Protein AF-B0YBG9-F1 (afdb_monomer)

Nearest PDB structures (foldseek):
  5x11-assembly4_G  TM=2.129E-01  e=8.499E+00  Bacillus spizizenii str. W23

Mean predicted aligned error: 6.43 Å

Radius of gyration: 22.11 Å; Cα contacts (8 Å, |Δi|>4): 415; chains: 1; bounding box: 47×44×67 Å

Foldseek 3Di:
DVVLCVLQVLQQVLQVVLVVLCCLLVLDPPVQKAAPQAAFPLVVLVVLLADPSVSVVLNHHIDTPPQDLDDLPFTAAALFFQWHFDHRHDDDPDDDPPDSSNLQQAQDSVDCPVGNGDPSQKGFGTDGHVQGWTWIAGSVVRWIFTDGPPPPDRSVPTDTDHSNVVSVVSVVCVLVLQWQWDWAPPPPDPGTRIGTQHQVQVVLCVDVVRDNADPDLVSRLVVDPDPVSSCVSVLSLLVSLLSVVLQVVQPPPHNGDVVSSVVVNNVLVVVSVVLVVVVVVLVVQDPVRADPVNVVVVVVSVVVVVVSSCVRRHPDDD

Solvent-accessible surface area (backbone atoms only — not comparable to full-atom values): 18008 Å² total; per-residue (Å²): 99,77,66,56,49,63,75,43,40,55,60,40,50,42,52,52,50,50,50,52,49,33,35,69,67,69,63,44,58,74,86,35,54,42,64,57,84,60,68,48,40,59,74,57,43,51,75,73,51,43,38,71,68,51,58,52,45,62,43,58,34,69,39,61,59,90,56,54,94,73,52,101,79,55,53,33,50,42,77,50,63,45,11,24,57,57,71,68,59,59,74,80,93,76,72,93,69,72,58,62,75,62,40,62,42,26,64,34,77,90,42,47,88,83,59,35,64,56,62,45,51,54,45,59,50,25,46,50,43,91,94,16,37,29,36,35,36,34,70,86,82,52,30,34,30,70,34,39,82,84,69,80,56,59,68,87,75,36,70,74,39,51,44,64,60,52,43,52,54,53,55,47,30,45,64,73,44,53,39,34,73,42,64,53,94,83,71,79,54,97,62,61,46,33,41,36,48,49,65,66,56,62,51,34,51,68,44,88,94,43,62,80,47,51,89,50,71,65,57,32,32,66,70,40,89,46,68,71,55,23,53,48,52,49,48,54,48,40,52,47,36,23,53,46,42,47,45,43,80,24,30,52,83,74,72,57,40,57,68,62,34,54,54,51,48,53,53,53,50,52,51,52,50,54,50,52,55,49,51,57,55,56,75,69,53,58,77,91,74,54,50,71,69,53,52,50,50,50,51,54,50,50,51,53,52,51,53,50,41,38,70,46,38,36,92,67,90,122

Organism: Aspergillus fumigatus (strain CBS 144.89 / FGSC A1163 / CEA10) (NCBI:txid451804)

Sequence (318 aa):
MGTVREKHKCIINGFSHLFTLFIKAHYIAPTDVLYPPHDADVGRLQRLGFEPEVIDLVQLLPAIRNEAVWSYNDEGIEMIPRAKLVNYLKQSETSNANDMLETLRWVDHTDKDAQGLFPPSILRLTFPAFYGVNVLYDVHDQAIMEWCDLNQKQWQDCPRQTCEDFFSKVLKKFQDLEYVPYFDPDDGAEVPKRKIEENPILFQNIFPGGIRLPTDPQAAVQCEEREVGQDSIRGDLNQWRALQKLYRDAGWADEFDGELFDNRRRDLLRVMKDLQGQSRRWNRIPEDSKTEEMRIAERAFRQRREEFWAESAGEYYL

Secondary structure (DSSP, 8-state):
-HHHHHHTHHHHHHHHHHHHHHHHTTSS-GGGEEPSS--B-HHHHHHTT--HHHHHHHTTS-EETT--S--SSS-S-EEETTEEE---BPPPSSSS---HHHHTTBSSSS-HHHH-B--TTEEE-EEE-TT--EEEEETTT-EEEEE-GGGSS-GGGSPEEEHHHHHHHHHHHHHTTSSEEE--TTS--SS---EEE--HHHHHHHSTTS----SSHHHHHHT--SHHHHHHHHHHHHHHHHHHHHHHHTTTTSS--HHHHHHHHHHHHHHHHHHHHHHHHHHTS-GGG--HHHHHHHHHHHHHHHHHHHHHH-S---

pLDDT: mean 85.99, std 12.07, range [40.91, 97.56]

Structure (mmCIF, N/CA/C/O backbone):
data_AF-B0YBG9-F1
#
_entry.id   AF-B0YBG9-F1
#
loop_
_atom_site.group_PDB
_atom_site.id
_atom_site.type_symbol
_atom_site.label_atom_id
_atom_site.label_alt_id
_atom_site.label_comp_id
_atom_site.label_asym_id
_atom_site.label_entity_id
_atom_site.label_seq_id
_atom_site.pdbx_PDB_ins_code
_atom_site.Cartn_x
_atom_site.Cartn_y
_atom_site.Cartn_z
_atom_site.occupancy
_atom_site.B_iso_or_equiv
_atom_site.auth_seq_id
_atom_site.auth_comp_id
_atom_site.auth_asym_id
_atom_site.auth_atom_id
_atom_site.pdbx_PDB_model_num
ATOM 1 N N . MET A 1 1 ? -12.366 -5.800 28.372 1.00 61.34 1 MET A N 1
ATOM 2 C CA . MET A 1 1 ? -12.064 -6.780 27.294 1.00 61.34 1 MET A CA 1
ATOM 3 C C . MET A 1 1 ? -13.278 -7.411 26.597 1.00 61.34 1 MET A C 1
ATOM 5 O O . MET A 1 1 ? -13.445 -7.121 25.424 1.00 61.34 1 MET A O 1
ATOM 9 N N . GLY A 1 2 ? -14.127 -8.254 27.214 1.00 74.62 2 GLY A N 1
ATOM 10 C CA . GLY A 1 2 ? -15.219 -8.944 26.479 1.00 74.62 2 GLY A CA 1
ATOM 11 C C . GLY A 1 2 ? -16.255 -8.015 25.819 1.00 74.62 2 GLY A C 1
ATOM 12 O O . GLY A 1 2 ? -16.648 -8.230 24.678 1.00 74.62 2 GLY A O 1
ATOM 13 N N . THR A 1 3 ? -16.627 -6.933 26.507 1.00 88.50 3 THR A N 1
ATOM 14 C CA . THR A 1 3 ? -17.532 -5.885 26.002 1.00 88.50 3 THR A CA 1
ATOM 15 C C . THR A 1 3 ? -16.894 -5.026 24.907 1.00 88.50 3 THR A C 1
ATOM 17 O O . THR A 1 3 ? -17.528 -4.775 23.888 1.00 88.50 3 THR A O 1
ATOM 20 N N . VAL A 1 4 ? -15.624 -4.637 25.081 1.00 93.44 4 VAL A N 1
ATOM 21 C CA . VAL A 1 4 ? -14.828 -3.888 24.085 1.00 93.44 4 VAL A CA 1
ATOM 22 C C . VAL A 1 4 ? -14.662 -4.708 22.805 1.00 93.44 4 VAL A C 1
ATOM 24 O O . VAL A 1 4 ? -14.867 -4.193 21.712 1.00 93.44 4 VAL A O 1
ATOM 27 N N . ARG A 1 5 ? -14.367 -6.010 22.924 1.00 93.94 5 ARG A N 1
ATOM 28 C CA . ARG A 1 5 ? -14.251 -6.917 21.775 1.00 93.94 5 ARG A CA 1
ATOM 29 C C . ARG A 1 5 ? -15.540 -6.975 20.958 1.00 93.94 5 ARG A C 1
ATOM 31 O O . ARG A 1 5 ? -15.463 -6.905 19.739 1.00 93.94 5 ARG A O 1
ATOM 38 N N . GLU A 1 6 ? -16.697 -7.109 21.607 1.00 95.81 6 GLU A N 1
ATOM 39 C CA . GLU A 1 6 ? -17.979 -7.156 20.892 1.00 95.81 6 GLU A CA 1
ATOM 40 C C . GLU A 1 6 ? -18.314 -5.805 20.250 1.00 95.81 6 GLU A C 1
ATOM 42 O O . GLU A 1 6 ? -18.692 -5.760 19.080 1.00 95.81 6 GLU A O 1
ATOM 47 N N . LYS A 1 7 ? -18.111 -4.701 20.982 1.00 96.62 7 LYS A N 1
ATOM 48 C CA . LYS A 1 7 ? -18.358 -3.342 20.483 1.00 96.62 7 LYS A CA 1
ATOM 49 C C . LYS A 1 7 ? -17.503 -3.020 19.255 1.00 96.62 7 LYS A C 1
ATOM 51 O O . LYS A 1 7 ? -18.006 -2.468 18.288 1.00 96.62 7 LYS A O 1
ATOM 56 N N . HIS A 1 8 ? -16.229 -3.400 19.275 1.00 97.12 8 HIS A N 1
ATOM 57 C CA . HIS A 1 8 ? -15.267 -3.087 18.218 1.00 97.12 8 HIS A CA 1
ATOM 58 C C . HIS A 1 8 ? -14.978 -4.278 17.297 1.00 97.12 8 HIS A C 1
ATOM 60 O O . HIS A 1 8 ? -13.943 -4.322 16.634 1.00 97.12 8 HIS A O 1
ATOM 66 N N . LYS A 1 9 ? -15.884 -5.259 17.212 1.00 95.88 9 LYS A N 1
ATOM 67 C CA . LYS A 1 9 ? -15.669 -6.454 16.380 1.00 95.88 9 LYS A CA 1
ATOM 68 C C . LYS A 1 9 ? -15.395 -6.122 14.916 1.00 95.88 9 LYS A C 1
ATOM 70 O O . LYS A 1 9 ? -14.612 -6.826 14.286 1.00 95.88 9 LYS A O 1
ATOM 75 N N . CYS A 1 10 ? -15.997 -5.051 14.388 1.00 95.62 10 CYS A N 1
ATOM 76 C CA . CYS A 1 10 ? -15.782 -4.653 13.003 1.00 95.62 10 CYS A CA 1
ATOM 77 C C . CYS A 1 10 ? -14.313 -4.323 12.740 1.00 95.62 10 CYS A C 1
ATOM 79 O O . CYS A 1 10 ? -13.732 -4.891 11.822 1.00 95.62 10 CYS A O 1
ATOM 81 N N . ILE A 1 11 ? -13.687 -3.464 13.554 1.00 96.25 11 ILE A N 1
ATOM 82 C CA . ILE A 1 11 ? -12.306 -3.039 13.293 1.00 96.25 11 ILE A CA 1
ATOM 83 C C . ILE A 1 11 ? -11.318 -4.187 13.518 1.00 96.25 11 ILE A C 1
ATOM 85 O O . ILE A 1 11 ? -10.405 -4.382 12.720 1.00 96.25 11 ILE A O 1
ATOM 89 N N . ILE A 1 12 ? -11.564 -5.023 14.533 1.00 95.75 12 ILE A N 1
ATOM 90 C CA . ILE A 1 12 ? -10.762 -6.219 14.821 1.00 95.75 12 ILE A CA 1
ATOM 91 C C . ILE A 1 12 ? -10.807 -7.196 13.635 1.00 95.75 12 ILE A C 1
ATOM 93 O O . ILE A 1 12 ? -9.765 -7.662 13.162 1.00 95.75 12 ILE A O 1
ATOM 97 N N . ASN A 1 13 ? -12.006 -7.488 13.125 1.00 95.50 13 ASN A N 1
ATOM 98 C CA . ASN A 1 13 ? -12.185 -8.391 11.989 1.00 95.50 13 ASN A CA 1
ATOM 99 C C . ASN A 1 13 ? -11.688 -7.763 10.680 1.00 95.50 13 ASN A C 1
ATOM 101 O O . ASN A 1 13 ? -11.074 -8.457 9.876 1.00 95.50 13 ASN A O 1
ATOM 105 N N . GLY A 1 14 ? -11.898 -6.460 10.484 1.00 96.56 14 GLY A N 1
ATOM 106 C CA . GLY A 1 14 ? -11.445 -5.707 9.317 1.00 96.56 14 GLY A CA 1
ATOM 107 C C . GLY A 1 14 ? -9.932 -5.784 9.140 1.00 96.56 14 GLY A C 1
ATOM 108 O O . GLY A 1 14 ? -9.461 -6.193 8.079 1.00 96.56 14 GLY A O 1
ATOM 109 N N . PHE A 1 15 ? -9.166 -5.514 10.202 1.00 96.00 15 PHE A N 1
ATOM 110 C CA . PHE A 1 15 ? -7.712 -5.692 10.174 1.00 96.00 15 PHE A CA 1
ATOM 111 C C . PHE A 1 15 ? -7.294 -7.149 9.985 1.00 96.00 15 PHE A C 1
ATOM 113 O O . PHE A 1 15 ? -6.374 -7.429 9.220 1.00 96.00 15 PHE A O 1
ATOM 120 N N . SER A 1 16 ? -7.980 -8.090 10.636 1.00 94.88 16 SER A N 1
ATOM 121 C CA . SER A 1 16 ? -7.674 -9.518 10.485 1.00 94.88 16 SER A CA 1
ATOM 122 C C . SER A 1 16 ? -7.858 -9.988 9.035 1.00 94.88 16 SER A C 1
ATOM 124 O O . SER A 1 16 ? -7.009 -10.707 8.502 1.00 94.88 16 SER A O 1
ATOM 126 N N . HIS A 1 17 ? -8.927 -9.545 8.366 1.00 96.19 17 HIS A N 1
ATOM 127 C CA . HIS A 1 17 ? -9.163 -9.811 6.947 1.00 96.19 17 HIS A CA 1
ATOM 128 C C . HIS A 1 17 ? -8.136 -9.115 6.055 1.00 96.19 17 HIS A C 1
ATOM 130 O O . HIS A 1 17 ? -7.630 -9.740 5.126 1.00 96.19 17 HIS A O 1
ATOM 136 N N . LEU A 1 18 ? -7.786 -7.861 6.354 1.00 96.12 18 LEU A N 1
ATOM 137 C CA . LEU A 1 18 ? -6.777 -7.126 5.598 1.00 96.12 18 LEU A CA 1
ATOM 138 C C . LEU A 1 18 ? -5.410 -7.819 5.657 1.00 96.12 18 LEU A C 1
ATOM 140 O O . LEU A 1 18 ? -4.785 -8.027 4.624 1.00 96.12 18 LEU A O 1
ATOM 144 N N . PHE A 1 19 ? -4.964 -8.247 6.837 1.00 95.06 19 PHE A N 1
ATOM 145 C CA . PHE A 1 19 ? -3.683 -8.948 6.974 1.00 95.06 19 PHE A CA 1
ATOM 146 C C . PHE A 1 19 ? -3.711 -10.329 6.329 1.00 95.06 19 PHE A C 1
ATOM 148 O O . PHE A 1 19 ? -2.736 -10.726 5.698 1.00 95.06 19 PHE A O 1
ATOM 155 N N . THR A 1 20 ? -4.842 -11.034 6.403 1.00 95.19 20 THR A N 1
ATOM 156 C CA . THR A 1 20 ? -5.028 -12.290 5.660 1.00 95.19 20 THR A CA 1
ATOM 157 C C . THR A 1 20 ? -4.893 -12.057 4.154 1.00 95.19 20 THR A C 1
ATOM 159 O O . THR A 1 20 ? -4.240 -12.839 3.464 1.00 95.19 20 THR A O 1
ATOM 162 N N . LEU A 1 21 ? -5.456 -10.958 3.644 1.00 95.69 21 LEU A N 1
ATOM 163 C CA . LEU A 1 21 ? -5.323 -10.567 2.245 1.00 95.69 21 LEU A CA 1
ATOM 164 C C . LEU A 1 21 ? -3.874 -10.212 1.887 1.00 95.69 21 LEU A C 1
ATOM 166 O O . LEU A 1 21 ? -3.396 -10.643 0.844 1.00 95.69 21 LEU A O 1
ATOM 170 N N . PHE A 1 22 ? -3.162 -9.483 2.748 1.00 95.31 22 PHE A N 1
ATOM 171 C CA . PHE A 1 22 ? -1.755 -9.121 2.538 1.00 95.31 22 PHE A CA 1
ATOM 172 C C . PHE A 1 22 ? -0.834 -10.340 2.524 1.00 95.31 22 PHE A C 1
ATOM 174 O O . PHE A 1 22 ? 0.065 -10.416 1.688 1.00 95.31 22 PHE A O 1
ATOM 181 N N . ILE A 1 23 ? -1.086 -11.313 3.401 1.00 94.44 23 ILE A N 1
ATOM 182 C CA . ILE A 1 23 ? -0.397 -12.605 3.382 1.00 94.44 23 ILE A CA 1
ATOM 183 C C . ILE A 1 23 ? -0.694 -13.331 2.068 1.00 94.44 23 ILE A C 1
ATOM 185 O O . ILE A 1 23 ? 0.234 -13.755 1.384 1.00 94.44 23 ILE A O 1
ATOM 189 N N . LYS A 1 24 ? -1.977 -13.435 1.680 1.00 94.62 24 LYS A N 1
ATOM 190 C CA . LYS A 1 24 ? -2.377 -14.077 0.417 1.00 94.62 24 LYS A CA 1
ATOM 191 C C . LYS A 1 24 ? -1.697 -13.417 -0.782 1.00 94.62 24 LYS A C 1
ATOM 193 O O . LYS A 1 24 ? -1.259 -14.117 -1.679 1.00 94.62 24 LYS A O 1
ATOM 198 N N . ALA A 1 25 ? -1.584 -12.092 -0.784 1.00 94.31 25 ALA A N 1
ATOM 199 C CA . ALA A 1 25 ? -0.956 -11.320 -1.849 1.00 94.31 25 ALA A CA 1
ATOM 200 C C . ALA A 1 25 ? 0.585 -11.335 -1.811 1.00 94.31 25 ALA A C 1
ATOM 202 O O . ALA A 1 25 ? 1.207 -10.599 -2.569 1.00 94.31 25 ALA A O 1
ATOM 203 N N . HIS A 1 26 ? 1.218 -12.116 -0.923 1.00 93.12 26 HIS A N 1
ATOM 204 C CA . HIS A 1 26 ? 2.680 -12.141 -0.754 1.00 93.12 26 HIS A CA 1
ATOM 205 C C . HIS A 1 26 ? 3.276 -10.748 -0.472 1.00 93.12 26 HIS A C 1
ATOM 207 O O . HIS A 1 26 ? 4.429 -10.455 -0.799 1.00 93.12 26 HIS A O 1
ATOM 213 N N . TYR A 1 27 ? 2.485 -9.871 0.153 1.00 92.25 27 TYR A N 1
ATOM 214 C CA . TYR A 1 27 ? 2.897 -8.526 0.541 1.00 92.25 27 TYR A CA 1
ATOM 215 C C . TYR A 1 27 ? 3.630 -8.530 1.886 1.00 92.25 27 TYR A C 1
ATOM 217 O O . TYR A 1 27 ? 4.607 -7.806 2.084 1.00 92.25 27 TYR A O 1
ATOM 225 N N . ILE A 1 28 ? 3.185 -9.395 2.798 1.00 90.69 28 ILE A N 1
ATOM 226 C CA . ILE A 1 28 ? 3.795 -9.631 4.110 1.00 90.69 28 ILE A CA 1
ATOM 227 C C . ILE A 1 28 ? 3.914 -11.133 4.353 1.00 90.69 28 ILE A C 1
ATOM 229 O O . ILE A 1 28 ? 3.127 -11.915 3.814 1.00 90.69 28 ILE A O 1
ATOM 233 N N . ALA A 1 29 ? 4.867 -11.549 5.186 1.00 89.00 29 ALA A N 1
ATOM 234 C CA . ALA A 1 29 ? 4.946 -12.940 5.602 1.00 89.00 29 ALA A CA 1
ATOM 235 C C . ALA A 1 29 ? 3.931 -13.223 6.726 1.00 89.00 29 ALA A C 1
ATOM 237 O O . ALA A 1 29 ? 3.686 -12.358 7.570 1.00 89.00 29 ALA A O 1
ATOM 238 N N . PRO A 1 30 ? 3.393 -14.453 6.839 1.00 91.44 30 PRO A N 1
ATOM 239 C CA . PRO A 1 30 ? 2.553 -14.835 7.978 1.00 91.44 30 PRO A CA 1
ATOM 240 C C . PRO A 1 30 ? 3.235 -14.610 9.335 1.00 91.44 30 PRO A C 1
ATOM 242 O O . PRO A 1 30 ? 2.582 -14.287 10.322 1.00 91.44 30 PRO A O 1
ATOM 245 N N . THR A 1 31 ? 4.560 -14.764 9.382 1.00 89.19 31 THR A N 1
ATOM 246 C CA . THR A 1 31 ? 5.386 -14.562 10.581 1.00 89.19 31 THR A CA 1
ATOM 247 C C . THR A 1 31 ? 5.546 -13.099 10.983 1.00 89.19 31 THR A C 1
ATOM 249 O O . THR A 1 31 ? 5.985 -12.835 12.105 1.00 89.19 31 THR A O 1
ATOM 252 N N . ASP A 1 32 ? 5.205 -12.172 10.085 1.00 86.12 32 ASP A N 1
ATOM 253 C CA . ASP A 1 32 ? 5.238 -10.737 10.352 1.00 86.12 32 ASP A CA 1
ATOM 254 C C . ASP A 1 32 ? 4.014 -10.314 11.174 1.00 86.12 32 ASP A C 1
ATOM 256 O O . ASP A 1 32 ? 4.071 -9.310 11.872 1.00 86.12 32 ASP A O 1
ATOM 260 N N . VAL A 1 33 ? 2.919 -11.081 11.162 1.00 90.25 33 VAL A N 1
ATOM 261 C CA . VAL A 1 33 ? 1.692 -10.725 11.886 1.00 90.25 33 VAL A CA 1
ATOM 262 C C . VAL A 1 33 ? 1.722 -11.243 13.325 1.00 90.25 33 VAL A C 1
ATOM 264 O O . VAL A 1 33 ? 1.914 -12.429 13.594 1.00 90.25 33 VAL A O 1
ATOM 267 N N . LEU A 1 34 ? 1.477 -10.342 14.272 1.00 89.38 34 LEU A N 1
ATOM 268 C CA . LEU A 1 34 ? 1.272 -10.629 15.685 1.00 89.38 34 LEU A CA 1
ATOM 269 C C . LEU A 1 34 ? -0.222 -10.570 15.998 1.00 89.38 34 LEU A C 1
ATOM 271 O O . LEU A 1 34 ? -0.818 -9.495 16.097 1.00 89.38 34 LEU A O 1
ATOM 275 N N . TYR A 1 35 ? -0.833 -11.737 16.178 1.00 87.81 35 TYR A N 1
ATOM 276 C CA . TYR A 1 35 ? -2.212 -11.827 16.646 1.00 87.81 35 TYR A CA 1
ATOM 277 C C . TYR A 1 35 ? -2.278 -11.673 18.175 1.00 87.81 35 TYR A C 1
ATOM 279 O O . TYR A 1 35 ? -1.384 -12.159 18.870 1.00 87.81 35 TYR A O 1
ATOM 287 N N . PRO A 1 36 ? -3.323 -11.023 18.718 1.00 86.88 36 PRO A N 1
ATOM 288 C CA . PRO A 1 36 ? -3.516 -10.904 20.160 1.00 86.88 36 PRO A CA 1
ATOM 289 C C . PRO A 1 36 ? -3.523 -12.260 20.891 1.00 86.88 36 PRO A C 1
ATOM 291 O O . PRO A 1 36 ? -4.071 -13.229 20.355 1.00 86.88 36 PRO A O 1
ATOM 294 N N . PRO A 1 37 ? -3.041 -12.327 22.149 1.00 83.06 37 PRO A N 1
ATOM 295 C CA . PRO A 1 37 ? -2.501 -11.218 22.941 1.00 83.06 37 PRO A CA 1
ATOM 296 C C . PRO A 1 37 ? -1.037 -10.892 22.592 1.00 83.06 37 PRO A C 1
ATOM 298 O O . PRO A 1 37 ? -0.215 -11.792 22.433 1.00 83.06 37 PRO A O 1
ATOM 301 N N . HIS A 1 38 ? -0.702 -9.600 22.529 1.00 83.75 38 HIS A N 1
ATOM 302 C CA . HIS A 1 38 ? 0.664 -9.088 22.344 1.00 83.75 38 HIS A CA 1
ATOM 303 C C . HIS A 1 38 ? 0.982 -7.970 23.357 1.00 83.75 38 HIS A C 1
ATOM 305 O O . HIS A 1 38 ? 0.091 -7.494 24.063 1.00 83.75 38 HIS A O 1
ATOM 311 N N . ASP A 1 39 ? 2.264 -7.609 23.486 1.00 80.31 39 ASP A N 1
ATOM 312 C CA . ASP A 1 39 ? 2.759 -6.662 24.500 1.00 80.31 39 ASP A CA 1
ATOM 313 C C . ASP A 1 39 ? 2.585 -5.203 24.038 1.00 80.31 39 ASP A C 1
ATOM 315 O O . ASP A 1 39 ? 3.485 -4.599 23.446 1.00 80.31 39 ASP A O 1
ATOM 319 N N . ALA A 1 40 ? 1.397 -4.644 24.274 1.00 83.50 40 ALA A N 1
ATOM 320 C CA . ALA A 1 40 ? 1.127 -3.219 24.086 1.00 83.50 40 ALA A CA 1
ATOM 321 C C . ALA A 1 40 ? 1.656 -2.392 25.271 1.00 83.50 40 ALA A C 1
ATOM 323 O O . ALA A 1 40 ? 1.578 -2.813 26.427 1.00 83.50 40 ALA A O 1
ATOM 324 N N . ASP A 1 41 ? 2.126 -1.167 25.016 1.00 83.00 41 ASP A N 1
ATOM 325 C CA . ASP A 1 41 ? 2.673 -0.290 26.064 1.00 83.00 41 ASP A CA 1
ATOM 326 C C . ASP A 1 41 ? 1.574 0.429 26.872 1.00 83.00 41 ASP A C 1
ATOM 328 O O . ASP A 1 41 ? 1.429 1.653 26.844 1.00 83.00 41 ASP A O 1
ATOM 332 N N . VAL A 1 42 ? 0.767 -0.346 27.604 1.00 89.31 42 VAL A N 1
ATOM 333 C CA . VAL A 1 42 ? -0.389 0.138 28.382 1.00 89.31 42 VAL A CA 1
ATOM 334 C C . VAL A 1 42 ? -0.018 1.314 29.287 1.00 89.31 42 VAL A C 1
ATOM 336 O O . VAL A 1 42 ? -0.725 2.321 29.315 1.00 89.31 42 VAL A O 1
ATOM 339 N N . GLY A 1 43 ? 1.105 1.218 30.007 1.00 88.62 43 GLY A N 1
ATOM 340 C CA . GLY A 1 43 ? 1.535 2.260 30.938 1.00 88.62 43 GLY A CA 1
ATOM 341 C C . GLY A 1 43 ? 1.859 3.581 30.239 1.00 88.62 43 GLY A C 1
ATOM 342 O O . GLY A 1 43 ? 1.555 4.651 30.770 1.00 88.62 43 GLY A O 1
ATOM 343 N N . ARG A 1 44 ? 2.449 3.533 29.041 1.00 86.94 44 ARG A N 1
ATOM 344 C CA . ARG A 1 44 ? 2.705 4.729 28.234 1.00 86.94 44 ARG A CA 1
ATOM 345 C C . ARG A 1 44 ? 1.421 5.276 27.633 1.00 86.94 44 ARG A C 1
ATOM 347 O O . ARG A 1 44 ? 1.176 6.466 27.779 1.00 86.94 44 ARG A O 1
ATOM 354 N N . LEU A 1 45 ? 0.554 4.432 27.076 1.00 90.19 45 LEU A N 1
ATOM 355 C CA . LEU A 1 45 ? -0.735 4.869 26.525 1.00 90.19 45 LEU A CA 1
ATOM 356 C C . LEU A 1 45 ? -1.594 5.606 27.567 1.00 90.19 45 LEU A C 1
ATOM 358 O O . LEU A 1 45 ? -2.181 6.642 27.257 1.00 90.19 45 LEU A O 1
ATOM 362 N N . GLN A 1 46 ? -1.589 5.142 28.821 1.00 92.75 46 GLN A N 1
ATOM 363 C CA . GLN A 1 46 ? -2.228 5.844 29.940 1.00 92.75 46 GLN A CA 1
ATOM 364 C C . GLN A 1 46 ? -1.614 7.231 30.188 1.00 92.75 46 GLN A C 1
ATOM 366 O O . GLN A 1 46 ? -2.348 8.206 30.338 1.00 92.75 46 GLN A O 1
ATOM 371 N N . ARG A 1 47 ? -0.277 7.352 30.200 1.00 90.56 47 ARG A N 1
ATOM 372 C CA . ARG A 1 47 ? 0.417 8.647 30.372 1.00 90.56 47 ARG A CA 1
ATOM 373 C C . ARG A 1 47 ? 0.154 9.621 29.223 1.00 90.56 47 ARG A C 1
ATOM 375 O O . ARG A 1 47 ? 0.120 10.825 29.453 1.00 90.56 47 ARG A O 1
ATOM 382 N N . LEU A 1 48 ? -0.071 9.104 28.016 1.00 88.56 48 LEU A N 1
ATOM 383 C CA . LEU A 1 48 ? -0.436 9.884 26.828 1.00 88.56 48 LEU A CA 1
ATOM 384 C C . LEU A 1 48 ? -1.904 10.329 26.809 1.00 88.56 48 LEU A C 1
ATOM 386 O O . LEU A 1 48 ? -2.323 11.054 25.902 1.00 88.56 48 LEU A O 1
ATOM 390 N N . GLY A 1 49 ? -2.681 9.917 27.812 1.00 92.12 49 GLY A N 1
ATOM 391 C CA . GLY A 1 49 ? -4.068 10.322 27.977 1.00 92.12 49 GLY A CA 1
ATOM 392 C C . GLY A 1 49 ? -5.029 9.616 27.028 1.00 92.12 49 GLY A C 1
ATOM 393 O O . GLY A 1 49 ? -6.092 10.168 26.764 1.00 92.12 49 GLY A O 1
ATOM 394 N N . PHE A 1 50 ? -4.678 8.435 26.505 1.00 94.44 50 PHE A N 1
ATOM 395 C CA . PHE A 1 50 ? -5.668 7.569 25.865 1.00 94.44 50 PHE A CA 1
ATOM 396 C C . PHE A 1 50 ? -6.667 7.071 26.908 1.00 94.44 50 PHE A C 1
ATOM 398 O O . PHE A 1 50 ? -6.310 6.771 28.051 1.00 94.44 50 PHE A O 1
ATOM 405 N N . GLU A 1 51 ? -7.929 6.965 26.513 1.00 96.12 51 GLU A N 1
ATOM 406 C CA . GLU A 1 51 ? -8.962 6.455 27.404 1.00 96.12 51 GLU A CA 1
ATOM 407 C C . GLU A 1 51 ? -8.938 4.918 27.511 1.00 96.12 51 GLU A C 1
ATOM 409 O O . GLU A 1 51 ? -8.459 4.239 26.597 1.00 96.12 51 GLU A O 1
ATOM 414 N N . PRO A 1 52 ? -9.444 4.334 28.618 1.00 95.75 52 PRO A N 1
ATOM 415 C CA . PRO A 1 52 ? -9.327 2.897 28.874 1.00 95.75 52 PRO A CA 1
ATOM 416 C C . PRO A 1 52 ? -9.881 2.009 27.757 1.00 95.75 52 PRO A C 1
ATOM 418 O O . PRO A 1 52 ? -9.336 0.940 27.504 1.00 95.75 52 PRO A O 1
ATOM 421 N N . GLU A 1 53 ? -10.935 2.451 27.067 1.00 96.31 53 GLU A N 1
ATOM 422 C CA . GLU A 1 53 ? -11.524 1.713 25.947 1.00 96.31 53 GLU A CA 1
ATOM 423 C C . GLU A 1 53 ? -10.574 1.609 24.746 1.00 96.31 53 GLU A C 1
ATOM 425 O O . GLU A 1 53 ? -10.442 0.529 24.172 1.00 96.31 53 GLU A O 1
ATOM 430 N N . VAL A 1 54 ? -9.851 2.685 24.411 1.00 95.56 54 VAL A N 1
ATOM 431 C CA . VAL A 1 54 ? -8.823 2.664 23.358 1.00 95.56 54 VAL A CA 1
ATOM 432 C C . VAL A 1 54 ? -7.690 1.717 23.741 1.00 95.56 54 VAL A C 1
ATOM 434 O O . VAL A 1 54 ? -7.239 0.920 22.922 1.00 95.56 54 VAL A O 1
ATOM 437 N N . ILE A 1 55 ? -7.256 1.768 25.001 1.00 94.62 55 ILE A N 1
ATOM 438 C CA . ILE A 1 55 ? -6.178 0.920 25.521 1.00 94.62 55 ILE A CA 1
ATOM 439 C C . ILE A 1 55 ? -6.579 -0.562 25.491 1.00 94.62 55 ILE A C 1
ATOM 441 O O . ILE A 1 55 ? -5.778 -1.415 25.106 1.00 94.62 55 ILE A O 1
ATOM 445 N N . ASP A 1 56 ? -7.818 -0.886 25.861 1.00 94.38 56 ASP A N 1
ATOM 446 C CA . ASP A 1 56 ? -8.360 -2.238 25.717 1.00 94.38 56 ASP A CA 1
ATOM 447 C C . ASP A 1 56 ? -8.442 -2.645 24.236 1.00 94.38 56 ASP A C 1
ATOM 449 O O . ASP A 1 56 ? -8.119 -3.783 23.906 1.00 94.38 56 ASP A O 1
ATOM 453 N N . LEU A 1 57 ? -8.847 -1.738 23.338 1.00 95.31 57 LEU A N 1
ATOM 454 C CA . LEU A 1 57 ? -8.979 -2.020 21.907 1.00 95.31 57 LEU A CA 1
ATOM 455 C C . LEU A 1 57 ? -7.635 -2.333 21.242 1.00 95.31 57 LEU A C 1
ATOM 457 O O . LEU A 1 57 ? -7.544 -3.328 20.529 1.00 95.31 57 LEU A O 1
ATOM 461 N N . VAL A 1 58 ? -6.582 -1.544 21.473 1.00 92.75 58 VAL A N 1
ATOM 462 C CA . VAL A 1 58 ? -5.279 -1.772 20.811 1.00 92.75 58 VAL A CA 1
ATOM 463 C C . VAL A 1 58 ? -4.659 -3.124 21.168 1.00 92.75 58 VAL A C 1
ATOM 465 O O . VAL A 1 58 ? -3.989 -3.730 20.338 1.00 92.75 58 VAL A O 1
ATOM 468 N N . GLN A 1 59 ? -4.944 -3.646 22.363 1.00 92.44 59 GLN A N 1
ATOM 469 C CA . GLN A 1 59 ? -4.536 -4.992 22.783 1.00 92.44 59 GLN A CA 1
ATOM 470 C C . GLN A 1 59 ? -5.297 -6.110 22.046 1.00 92.44 59 GLN A C 1
ATOM 472 O O . GLN A 1 59 ? -4.906 -7.274 22.112 1.00 92.44 59 GLN A O 1
ATOM 477 N N . LEU A 1 60 ? -6.402 -5.781 21.370 1.00 93.81 60 LEU A N 1
ATOM 478 C CA . LEU A 1 60 ? -7.251 -6.705 20.613 1.00 93.81 60 LEU A CA 1
ATOM 479 C C . LEU A 1 60 ? -7.050 -6.603 19.096 1.00 93.81 60 LEU A C 1
ATOM 481 O O . LEU A 1 60 ? -7.588 -7.441 18.371 1.00 93.81 60 LEU A O 1
ATOM 485 N N . LEU A 1 61 ? -6.315 -5.602 18.610 1.00 93.19 61 LEU A N 1
ATOM 486 C CA . LEU A 1 61 ? -5.992 -5.456 17.192 1.00 93.19 61 LEU A CA 1
ATOM 487 C C . LEU A 1 61 ? -4.777 -6.313 16.836 1.00 93.19 61 LEU A C 1
ATOM 489 O O . LEU A 1 61 ? -3.855 -6.402 17.643 1.00 93.19 61 LEU A O 1
ATOM 493 N N . PRO A 1 62 ? -4.725 -6.945 15.655 1.00 91.31 62 PRO A N 1
ATOM 494 C CA . PRO A 1 62 ? -3.482 -7.536 15.187 1.00 91.31 62 PRO A CA 1
ATOM 495 C C . PRO A 1 62 ? -2.443 -6.433 14.941 1.00 91.31 62 PRO A C 1
ATOM 497 O O . PRO A 1 62 ? -2.787 -5.310 14.576 1.00 91.31 62 PRO A O 1
ATOM 500 N N . ALA A 1 63 ? -1.174 -6.765 15.141 1.00 87.69 63 ALA A N 1
ATOM 501 C CA . ALA A 1 63 ? -0.043 -5.869 14.929 1.00 87.69 63 ALA A CA 1
ATOM 502 C C . ALA A 1 63 ? 0.961 -6.508 13.965 1.00 87.69 63 ALA A C 1
ATOM 504 O O . ALA A 1 63 ? 0.882 -7.704 13.683 1.00 87.69 63 ALA A O 1
ATOM 505 N N . ILE A 1 64 ? 1.923 -5.731 13.483 1.00 82.69 64 ILE A N 1
ATOM 506 C CA . ILE A 1 64 ? 3.009 -6.239 12.645 1.00 82.69 64 ILE A CA 1
ATOM 507 C C . ILE A 1 64 ? 4.341 -6.155 13.404 1.00 82.69 64 ILE A C 1
ATOM 509 O O . ILE A 1 64 ? 4.679 -5.147 14.026 1.00 82.69 64 ILE A O 1
ATOM 513 N N . ARG A 1 65 ? 5.103 -7.246 13.359 1.00 76.25 65 ARG A N 1
ATOM 514 C CA . ARG A 1 65 ? 6.435 -7.395 13.942 1.00 76.25 65 ARG A CA 1
ATOM 515 C C . ARG A 1 65 ? 7.452 -6.539 13.184 1.00 76.25 65 ARG A C 1
ATOM 517 O O . ARG A 1 65 ? 7.451 -6.523 11.961 1.00 76.25 65 ARG A O 1
ATOM 524 N N . ASN A 1 66 ? 8.379 -5.921 13.917 1.00 61.44 66 ASN A N 1
ATOM 525 C CA . ASN A 1 66 ? 9.535 -5.198 13.365 1.00 61.44 66 ASN A CA 1
ATOM 526 C C . ASN A 1 66 ? 9.188 -4.062 12.383 1.00 61.44 66 ASN A C 1
ATOM 528 O O . ASN A 1 66 ? 10.049 -3.632 11.621 1.00 61.44 66 ASN A O 1
ATOM 532 N N . GLU A 1 67 ? 7.964 -3.534 12.414 1.00 63.19 67 GLU A N 1
ATOM 533 C CA . GLU A 1 67 ? 7.673 -2.267 11.745 1.00 63.19 67 GLU A CA 1
ATOM 534 C C . GLU A 1 67 ? 8.323 -1.141 12.540 1.00 63.19 67 GLU A C 1
ATOM 536 O O . GLU A 1 67 ? 7.873 -0.780 13.635 1.00 63.19 67 GLU A O 1
ATOM 541 N N . ALA A 1 68 ? 9.397 -0.587 11.983 1.00 50.97 68 ALA A N 1
ATOM 542 C CA . ALA A 1 68 ? 9.922 0.683 12.435 1.00 50.97 68 ALA A CA 1
ATOM 543 C C . ALA A 1 68 ? 8.836 1.742 12.221 1.00 50.97 68 ALA A C 1
ATOM 545 O O . ALA A 1 68 ? 8.428 2.035 11.100 1.00 50.97 68 ALA A O 1
ATOM 546 N N . VAL A 1 69 ? 8.360 2.329 13.319 1.00 50.28 69 VAL A N 1
ATOM 547 C CA . VAL A 1 69 ? 7.334 3.383 13.286 1.00 50.28 69 VAL A CA 1
ATOM 548 C C . VAL A 1 69 ? 7.898 4.684 12.676 1.00 50.28 69 VAL A C 1
ATOM 550 O O . VAL A 1 69 ? 7.148 5.617 12.408 1.00 50.28 69 VAL A O 1
ATOM 553 N N . TRP A 1 70 ? 9.204 4.745 12.378 1.00 45.94 70 TRP A N 1
ATOM 554 C CA . TRP A 1 70 ? 9.821 5.862 11.669 1.00 45.94 70 TRP A CA 1
ATOM 555 C C . TRP A 1 70 ? 10.947 5.439 10.719 1.00 45.94 70 TRP A C 1
ATOM 557 O O . TRP A 1 70 ? 12.006 5.000 11.158 1.00 45.94 70 TRP A O 1
ATOM 567 N N . SER A 1 71 ? 10.764 5.753 9.436 1.00 40.91 71 SER A N 1
ATOM 568 C CA . SER A 1 71 ? 11.772 6.487 8.671 1.00 40.91 71 SER A CA 1
ATOM 569 C C . SER A 1 71 ? 11.055 7.396 7.668 1.00 40.91 71 SER A C 1
ATOM 571 O O . SER A 1 71 ? 10.013 7.035 7.106 1.00 40.91 71 SER A O 1
ATOM 573 N N . TYR A 1 72 ? 11.575 8.613 7.473 1.00 44.53 72 TYR A N 1
ATOM 574 C CA . TYR A 1 72 ? 10.985 9.626 6.584 1.00 44.53 72 TYR A CA 1
ATOM 575 C C . TYR A 1 72 ? 10.790 9.136 5.136 1.00 44.53 72 TYR A C 1
ATOM 577 O O . TYR A 1 72 ? 10.078 9.789 4.387 1.00 44.53 72 TYR A O 1
ATOM 585 N N . ASN A 1 73 ? 11.377 8.007 4.719 1.00 48.75 73 ASN A N 1
ATOM 586 C CA . ASN A 1 73 ? 11.455 7.630 3.309 1.00 48.75 73 ASN A CA 1
ATOM 587 C C . ASN A 1 73 ? 11.340 6.108 3.097 1.00 48.75 73 ASN A C 1
ATOM 589 O O . ASN A 1 73 ? 12.325 5.469 2.750 1.00 48.75 73 ASN A O 1
ATOM 593 N N . ASP A 1 74 ? 10.126 5.552 3.206 1.00 54.44 74 ASP A N 1
ATOM 594 C CA . ASP A 1 74 ? 9.725 4.228 2.659 1.00 54.44 74 ASP A CA 1
ATOM 595 C C . ASP A 1 74 ? 9.708 2.966 3.564 1.00 54.44 74 ASP A C 1
ATOM 597 O O . ASP A 1 74 ? 9.353 1.908 3.054 1.00 54.44 74 ASP A O 1
ATOM 601 N N . GLU A 1 75 ? 10.021 3.013 4.865 1.00 64.88 75 GLU A N 1
ATOM 602 C CA . GLU A 1 75 ? 9.849 1.827 5.748 1.00 64.88 75 GLU A CA 1
ATOM 603 C C . GLU A 1 75 ? 8.409 1.674 6.274 1.00 64.88 75 GLU A C 1
ATOM 605 O O . GLU A 1 75 ? 7.729 2.679 6.489 1.00 64.88 75 GLU A O 1
ATOM 610 N N . GLY A 1 76 ? 7.957 0.440 6.515 1.00 75.94 76 GLY A N 1
ATOM 611 C CA . GLY A 1 76 ? 6.613 0.112 7.020 1.00 75.94 76 GLY A CA 1
ATOM 612 C C . GLY A 1 76 ? 5.647 -0.405 5.943 1.00 75.94 76 GLY A C 1
ATOM 613 O O . GLY A 1 76 ? 5.965 -0.369 4.757 1.00 75.94 76 GLY A O 1
ATOM 614 N N . ILE A 1 77 ? 4.470 -0.888 6.346 1.00 85.62 77 ILE A N 1
ATOM 615 C CA . ILE A 1 77 ? 3.428 -1.414 5.449 1.00 85.62 77 ILE A CA 1
ATOM 616 C C . ILE A 1 77 ? 2.366 -0.355 5.200 1.00 85.62 77 ILE A C 1
ATOM 618 O O . ILE A 1 77 ? 1.697 0.101 6.124 1.00 85.62 77 ILE A O 1
ATOM 622 N N . GLU A 1 78 ? 2.118 -0.023 3.938 1.00 89.44 78 GLU A N 1
ATOM 623 C CA . GLU A 1 78 ? 0.949 0.778 3.576 1.00 89.44 78 GLU A CA 1
ATOM 624 C C . GLU A 1 78 ? -0.356 -0.030 3.702 1.00 89.44 78 GLU A C 1
ATOM 626 O O . GLU A 1 78 ? -0.436 -1.170 3.244 1.00 89.44 78 GLU A O 1
ATOM 631 N N . MET A 1 79 ? -1.374 0.570 4.331 1.00 90.69 79 MET A N 1
ATOM 632 C CA . MET A 1 79 ? -2.747 0.054 4.443 1.00 90.69 79 MET A CA 1
ATOM 633 C C . MET A 1 79 ? -3.593 0.437 3.224 1.00 90.69 79 MET A C 1
ATOM 635 O O . MET A 1 79 ? -4.356 -0.367 2.693 1.00 90.69 79 MET A O 1
ATOM 639 N N . ILE A 1 80 ? -3.445 1.695 2.814 1.00 91.19 80 ILE A N 1
ATOM 640 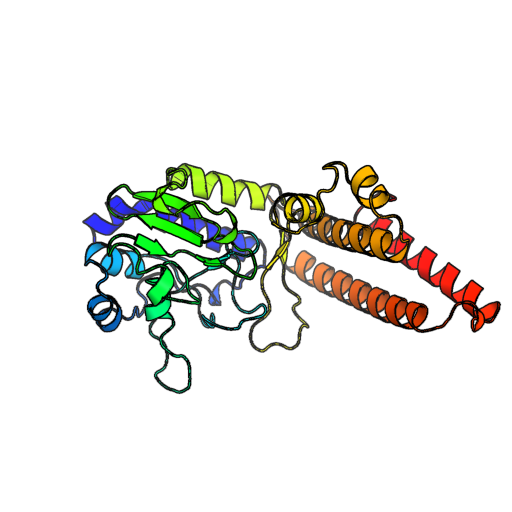C CA . ILE A 1 80 ? -3.936 2.318 1.582 1.00 91.19 80 ILE A CA 1
ATOM 641 C C . ILE A 1 80 ? -2.774 3.165 1.026 1.00 91.19 80 ILE A C 1
ATOM 643 O O . ILE A 1 80 ? -1.842 3.443 1.791 1.00 91.19 80 ILE A O 1
ATOM 647 N N . PRO A 1 81 ? -2.781 3.572 -0.257 1.00 88.88 81 PRO A N 1
ATOM 648 C CA . PRO A 1 81 ? -1.661 4.294 -0.856 1.00 88.88 81 PRO A CA 1
ATOM 649 C C . PRO A 1 81 ? -1.188 5.461 0.010 1.00 88.88 81 PRO A C 1
ATOM 651 O O . PRO A 1 81 ? -1.988 6.306 0.423 1.00 88.88 81 PRO A O 1
ATOM 654 N N . ARG A 1 82 ? 0.120 5.500 0.291 1.00 84.25 82 ARG A N 1
ATOM 655 C CA . ARG A 1 82 ? 0.778 6.540 1.106 1.00 84.25 82 ARG A CA 1
ATOM 656 C C . ARG A 1 82 ? 0.286 6.636 2.556 1.00 84.25 82 ARG A C 1
ATOM 658 O O . ARG A 1 82 ? 0.517 7.649 3.213 1.00 84.25 82 ARG A O 1
ATOM 665 N N . ALA A 1 83 ? -0.383 5.618 3.087 1.00 88.06 83 ALA A N 1
ATOM 666 C CA . ALA A 1 83 ? -0.849 5.58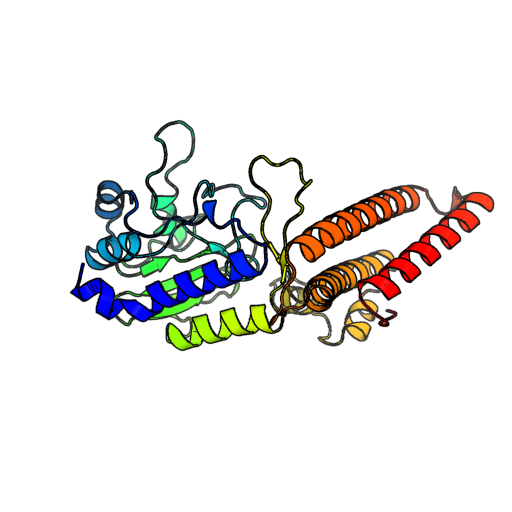7 4.471 1.00 88.06 83 ALA A CA 1
ATOM 667 C C . ALA A 1 83 ? -0.325 4.332 5.170 1.00 88.06 83 ALA A C 1
ATOM 669 O O . ALA A 1 83 ? -0.863 3.237 5.000 1.00 88.06 83 ALA A O 1
ATOM 670 N N . LYS A 1 84 ? 0.734 4.494 5.960 1.00 86.81 84 LYS A N 1
ATOM 671 C CA . LYS A 1 84 ? 1.433 3.402 6.645 1.00 86.81 84 LYS A CA 1
ATOM 672 C C . LYS A 1 84 ? 0.658 2.944 7.868 1.00 86.81 84 LYS A C 1
ATOM 674 O O . LYS A 1 84 ? 0.146 3.785 8.592 1.00 86.81 84 LYS A O 1
ATOM 679 N N . LEU A 1 85 ? 0.583 1.647 8.124 1.00 87.50 85 LEU A N 1
ATOM 680 C CA . LEU A 1 85 ? -0.022 1.100 9.333 1.00 87.50 85 LEU A CA 1
ATOM 681 C C . LEU A 1 85 ? 0.717 1.570 10.585 1.00 87.50 85 LEU A C 1
ATOM 683 O O . LEU A 1 85 ? 1.935 1.730 10.599 1.00 87.50 85 LEU A O 1
ATOM 687 N N . VAL A 1 86 ? -0.043 1.774 11.654 1.00 85.38 86 VAL A N 1
ATOM 688 C CA . VAL A 1 86 ? 0.491 2.121 12.970 1.00 85.38 86 VAL A CA 1
ATOM 689 C C . VAL A 1 86 ? 0.420 0.911 13.891 1.00 85.38 86 VAL A C 1
ATOM 691 O O . VAL A 1 86 ? -0.604 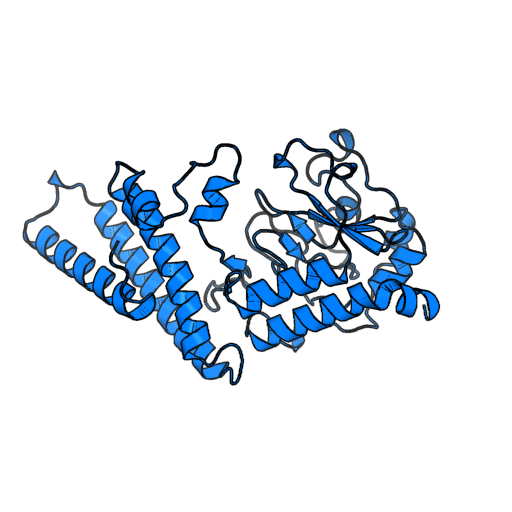0.236 13.965 1.00 85.38 86 VAL A O 1
ATOM 694 N N . ASN A 1 87 ? 1.493 0.681 14.651 1.00 80.38 87 ASN A N 1
ATOM 695 C CA . ASN A 1 87 ? 1.528 -0.318 15.714 1.00 80.38 87 ASN A CA 1
ATOM 696 C C . ASN A 1 87 ? 1.619 0.343 17.095 1.00 80.38 87 ASN A C 1
ATOM 698 O O . ASN A 1 87 ? 2.320 1.335 17.283 1.00 80.38 87 ASN A O 1
ATOM 702 N N . TYR A 1 88 ? 0.952 -0.273 18.073 1.00 84.88 88 TYR A N 1
ATOM 703 C CA . TYR A 1 88 ? 0.911 0.155 19.479 1.00 84.88 88 TYR A CA 1
ATOM 704 C C . TYR A 1 88 ? 1.743 -0.756 20.405 1.00 84.88 88 TYR A C 1
ATOM 706 O O . TYR A 1 88 ? 1.535 -0.800 21.621 1.00 84.88 88 TYR A O 1
ATOM 714 N N . LEU A 1 89 ? 2.671 -1.512 19.813 1.00 81.50 89 LEU A N 1
ATOM 715 C CA . LEU A 1 89 ? 3.561 -2.435 20.512 1.00 81.50 89 LEU A CA 1
ATOM 716 C C . LEU A 1 89 ? 4.571 -1.681 21.378 1.00 81.50 89 LEU A C 1
ATOM 718 O O . LEU A 1 89 ? 4.986 -0.563 21.063 1.00 81.50 89 LEU A O 1
ATOM 722 N N . LYS A 1 90 ? 5.017 -2.333 22.449 1.00 77.88 90 LYS A N 1
ATOM 723 C CA . LYS A 1 90 ? 6.102 -1.840 23.289 1.00 77.88 90 LYS A CA 1
ATOM 724 C C . LYS A 1 90 ? 7.416 -1.768 22.500 1.00 77.88 90 LYS A C 1
ATOM 726 O O . LYS A 1 90 ? 7.879 -2.764 21.950 1.00 77.88 90 LYS A O 1
ATOM 731 N N . GLN A 1 91 ? 8.016 -0.580 22.451 1.00 70.75 91 GLN A N 1
ATOM 732 C CA . GLN A 1 91 ? 9.281 -0.322 21.751 1.00 70.75 91 GLN A CA 1
ATOM 733 C C . GLN A 1 91 ? 10.483 -0.501 22.694 1.00 70.75 91 GLN A C 1
ATOM 735 O O . GLN A 1 91 ? 10.366 -0.282 23.900 1.00 70.75 91 GLN A O 1
ATOM 740 N N . SER A 1 92 ? 11.648 -0.893 22.162 1.00 62.12 92 SER A N 1
ATOM 741 C CA . SER A 1 92 ? 12.884 -0.998 22.952 1.00 62.12 92 SER A CA 1
ATOM 742 C C . SER A 1 92 ? 13.383 0.385 23.383 1.00 62.12 92 SER A C 1
ATOM 744 O O . SER A 1 92 ? 13.446 1.294 22.561 1.00 62.12 92 SER A O 1
ATOM 746 N N . GLU A 1 93 ? 13.811 0.533 24.638 1.00 56.28 93 GLU A N 1
ATOM 747 C CA . GLU A 1 93 ? 14.223 1.818 25.240 1.00 56.28 93 GLU A CA 1
ATOM 748 C C . GLU A 1 93 ? 15.561 2.391 24.715 1.00 56.28 93 GLU A C 1
ATOM 750 O O . GLU A 1 93 ? 16.035 3.424 25.186 1.00 56.28 93 GLU A O 1
ATOM 755 N N . THR A 1 94 ? 16.209 1.740 23.747 1.00 51.34 94 THR A N 1
ATOM 756 C CA . THR A 1 94 ? 17.553 2.101 23.283 1.00 51.34 94 THR A CA 1
ATOM 757 C C . THR A 1 94 ? 17.534 2.893 21.972 1.00 51.34 94 THR A C 1
ATOM 759 O O . THR A 1 94 ? 17.376 2.315 20.901 1.00 51.34 94 THR A O 1
ATOM 762 N N . SER A 1 95 ? 17.843 4.193 22.088 1.00 48.16 95 SER A N 1
ATOM 763 C CA . SER A 1 95 ? 18.257 5.172 21.057 1.00 48.16 95 SER A CA 1
ATOM 764 C C . SER A 1 95 ? 17.164 5.908 20.266 1.00 48.16 95 SER A C 1
ATOM 766 O O . SER A 1 95 ? 16.298 5.275 19.682 1.00 48.16 95 SER A O 1
ATOM 768 N N . ASN A 1 96 ? 17.267 7.252 20.259 1.00 46.41 96 ASN A N 1
ATOM 769 C CA . ASN A 1 96 ? 16.743 8.303 19.355 1.00 46.41 96 ASN A CA 1
ATOM 770 C C . ASN A 1 96 ? 15.356 8.176 18.679 1.00 46.41 96 ASN A C 1
ATOM 772 O O . ASN A 1 96 ? 14.977 9.071 17.925 1.00 46.41 96 ASN A O 1
ATOM 776 N N . ALA A 1 97 ? 14.558 7.167 19.008 1.00 48.09 97 ALA A N 1
ATOM 777 C CA . ALA A 1 97 ? 13.118 7.123 18.830 1.00 48.09 97 ALA A CA 1
ATOM 778 C C . ALA A 1 97 ? 12.488 8.034 19.891 1.00 48.09 97 ALA A C 1
ATOM 780 O O . ALA A 1 97 ? 11.927 7.570 20.885 1.00 48.09 97 ALA A O 1
ATOM 781 N N . ASN A 1 98 ? 12.638 9.351 19.711 1.00 49.28 98 ASN A N 1
ATOM 782 C CA . ASN A 1 98 ? 11.730 10.285 20.361 1.00 49.28 98 ASN A CA 1
ATOM 783 C C . ASN A 1 98 ? 10.304 9.805 20.058 1.00 49.28 98 ASN A C 1
ATOM 785 O O . ASN A 1 98 ? 9.966 9.437 18.936 1.00 49.28 98 ASN A O 1
ATOM 789 N N . ASP A 1 99 ? 9.556 9.688 21.138 1.00 63.75 99 ASP A N 1
ATOM 790 C CA . ASP A 1 99 ? 8.417 8.818 21.373 1.00 63.75 99 ASP A CA 1
ATOM 791 C C . ASP A 1 99 ? 7.370 8.789 20.236 1.00 63.75 99 ASP A C 1
ATOM 793 O O . ASP A 1 99 ? 6.467 9.618 20.169 1.00 63.75 99 ASP A O 1
ATOM 797 N N . MET A 1 100 ? 7.447 7.812 19.325 1.00 67.75 100 MET A N 1
ATOM 798 C CA . MET A 1 100 ? 6.472 7.715 18.230 1.00 67.75 100 MET A CA 1
ATOM 799 C C . MET A 1 100 ? 5.042 7.529 18.742 1.00 67.75 100 MET A C 1
ATOM 801 O O . MET A 1 100 ? 4.117 8.072 18.140 1.00 67.75 100 MET A O 1
ATOM 805 N N . LEU A 1 101 ? 4.855 6.832 19.869 1.00 77.12 101 LEU A N 1
ATOM 806 C CA . LEU A 1 101 ? 3.542 6.697 20.499 1.00 77.12 101 LEU A CA 1
ATOM 807 C C . LEU A 1 101 ? 2.994 8.065 20.938 1.00 77.12 101 LEU A C 1
ATOM 809 O O . LEU A 1 101 ? 1.792 8.294 20.794 1.00 77.12 101 LEU A O 1
ATOM 813 N N . GLU A 1 102 ? 3.849 8.998 21.382 1.00 78.12 102 GLU A N 1
ATOM 814 C CA . GLU A 1 102 ? 3.453 10.396 21.622 1.00 78.12 102 GLU A CA 1
ATOM 815 C C . GLU A 1 102 ? 2.928 11.058 20.345 1.00 78.12 102 GLU A C 1
ATOM 817 O O . GLU A 1 102 ? 1.860 11.674 20.379 1.00 78.12 102 GLU A O 1
ATOM 822 N N . THR A 1 103 ? 3.624 10.902 19.213 1.00 78.81 103 THR A N 1
ATOM 823 C CA . THR A 1 103 ? 3.233 11.547 17.943 1.00 78.81 103 THR A CA 1
ATOM 824 C C . THR A 1 103 ? 1.901 11.036 17.391 1.00 78.81 103 THR A C 1
ATOM 826 O O . THR A 1 103 ? 1.202 11.765 16.688 1.00 78.81 103 THR A O 1
ATOM 829 N N . LEU A 1 104 ? 1.477 9.816 17.751 1.00 82.69 104 LEU A N 1
ATOM 830 C CA . LEU A 1 104 ? 0.174 9.274 17.345 1.00 82.69 104 LEU A CA 1
ATOM 831 C C . LEU A 1 104 ? -1.005 10.069 17.911 1.00 82.69 104 LEU A C 1
ATOM 833 O O . LEU A 1 104 ? -2.103 10.008 17.359 1.00 82.69 104 LEU A O 1
ATOM 837 N N . ARG A 1 105 ? -0.789 10.819 18.996 1.00 86.38 105 ARG A N 1
ATOM 838 C CA . ARG A 1 105 ? -1.791 11.726 19.564 1.00 86.38 105 ARG A CA 1
ATOM 839 C C . ARG A 1 105 ? -1.823 13.076 18.865 1.00 86.38 105 ARG A C 1
ATOM 841 O O . ARG A 1 105 ? -2.802 13.794 19.037 1.00 86.38 105 ARG A O 1
ATOM 848 N N . TRP A 1 106 ? -0.771 13.452 18.144 1.00 86.06 106 TRP A N 1
ATOM 849 C CA . TRP A 1 106 ? -0.664 14.775 17.542 1.00 86.06 106 TRP A CA 1
ATOM 850 C C . TRP A 1 106 ? -1.510 14.814 16.280 1.00 86.06 106 TRP A C 1
ATOM 852 O O . TRP A 1 106 ? -1.419 13.905 15.451 1.00 86.06 106 TRP A O 1
ATOM 862 N N . VAL A 1 107 ? -2.320 15.864 16.134 1.00 84.44 107 VAL A N 1
ATOM 863 C CA . VAL A 1 107 ? -3.105 16.079 14.913 1.00 84.44 107 VAL A CA 1
ATOM 864 C C . VAL A 1 107 ? -2.145 16.174 13.728 1.00 84.44 107 VAL A C 1
ATOM 866 O O . VAL A 1 107 ? -2.250 15.387 12.793 1.00 84.44 107 VAL A O 1
ATOM 869 N N . ASP A 1 108 ? -1.125 17.022 13.838 1.00 77.44 108 ASP A N 1
ATOM 870 C CA . ASP A 1 108 ? 0.002 17.090 12.911 1.00 77.44 108 ASP A CA 1
ATOM 871 C C . ASP A 1 108 ? 1.256 16.514 13.577 1.00 77.44 108 ASP A C 1
ATOM 873 O O . ASP A 1 108 ? 1.659 16.934 14.660 1.00 77.44 108 ASP A O 1
ATOM 877 N N . HIS A 1 109 ? 1.861 15.521 12.931 1.00 71.88 109 HIS A N 1
ATOM 878 C CA . HIS A 1 109 ? 3.050 14.838 13.438 1.00 71.88 109 HIS A CA 1
ATOM 879 C C . HIS A 1 109 ? 4.319 15.700 13.350 1.00 71.88 109 HIS A C 1
ATOM 881 O O . HIS A 1 109 ? 5.329 15.349 13.958 1.00 71.88 109 HIS A O 1
ATOM 887 N N . THR A 1 110 ? 4.279 16.799 12.592 1.00 69.62 110 THR A N 1
ATOM 888 C CA . THR A 1 110 ? 5.396 17.733 12.429 1.00 69.62 110 THR A CA 1
ATOM 889 C C . THR A 1 110 ? 5.365 18.872 13.447 1.00 69.62 110 THR A C 1
ATOM 891 O O . THR A 1 110 ? 6.428 19.364 13.823 1.00 69.62 110 THR A O 1
ATOM 894 N N . ASP A 1 111 ? 4.181 19.255 13.938 1.00 67.56 111 ASP A N 1
ATOM 895 C CA . ASP A 1 111 ? 4.017 20.372 14.871 1.00 67.56 111 ASP A CA 1
ATOM 896 C C . ASP A 1 111 ? 2.789 20.195 15.787 1.00 67.56 111 ASP A C 1
ATOM 898 O O . ASP A 1 111 ? 1.647 20.533 15.448 1.00 67.56 111 ASP A O 1
ATOM 902 N N . LYS A 1 112 ? 3.039 19.685 17.000 1.00 70.00 112 LYS A N 1
ATOM 903 C CA . LYS A 1 112 ? 2.025 19.563 18.058 1.00 70.00 112 LYS A CA 1
ATOM 904 C C . LYS A 1 112 ? 1.447 20.914 18.470 1.00 70.00 112 LYS A C 1
ATOM 906 O O . LYS A 1 112 ? 0.261 20.992 18.790 1.00 70.00 112 LYS A O 1
ATOM 911 N N . ASP A 1 113 ? 2.280 21.945 18.539 1.00 73.12 113 ASP A N 1
ATOM 912 C CA . ASP A 1 113 ? 1.901 23.227 19.127 1.00 73.12 113 ASP A CA 1
ATOM 913 C C . ASP A 1 113 ? 0.991 24.015 18.176 1.00 73.12 113 ASP A C 1
ATOM 915 O O . ASP A 1 113 ? 0.112 24.749 18.629 1.00 73.12 113 ASP A O 1
ATOM 919 N N . ALA A 1 114 ? 1.134 23.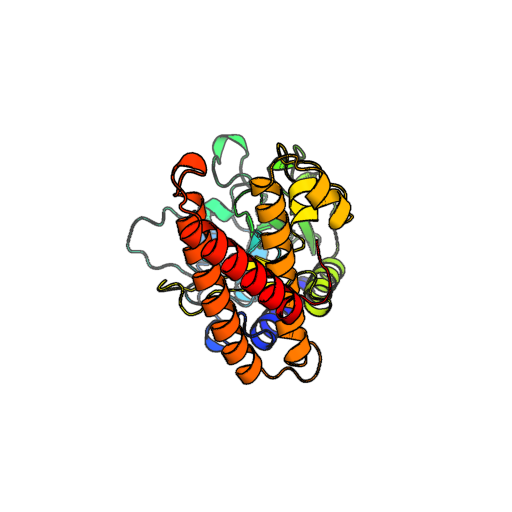799 16.865 1.00 69.69 114 ALA A N 1
ATOM 920 C CA . ALA A 1 114 ? 0.284 24.410 15.850 1.00 69.69 114 ALA A CA 1
ATOM 921 C C . ALA A 1 114 ? -1.111 23.768 15.731 1.00 69.69 114 ALA A C 1
ATOM 923 O O . ALA A 1 114 ? -2.089 24.487 15.521 1.00 69.69 114 ALA A O 1
ATOM 924 N N . GLN A 1 115 ? -1.221 22.436 15.832 1.00 74.75 115 GLN A N 1
ATOM 925 C CA . GLN A 1 115 ? -2.453 21.699 15.473 1.00 74.75 115 GLN A CA 1
ATOM 926 C C . GLN A 1 115 ? -3.084 20.913 16.635 1.00 74.75 115 GLN A C 1
ATOM 928 O O . GLN A 1 115 ? -4.215 20.434 16.532 1.00 74.75 115 GLN A O 1
ATOM 933 N N . GLY A 1 116 ? -2.393 20.812 17.770 1.00 85.62 116 GLY A N 1
ATOM 934 C CA . GLY A 1 116 ? -2.899 20.196 18.990 1.00 85.62 116 GLY A CA 1
ATOM 935 C C . GLY A 1 116 ? -2.907 18.664 18.977 1.00 85.62 116 GLY A C 1
ATOM 936 O O . GLY A 1 116 ? -2.200 17.996 18.219 1.00 85.62 116 GLY A O 1
ATOM 937 N N . LEU A 1 117 ? -3.706 18.098 19.884 1.00 89.69 117 LEU A N 1
ATOM 938 C CA . LEU A 1 117 ? -3.857 16.656 20.073 1.00 89.69 117 LEU A CA 1
ATOM 939 C C . LEU A 1 117 ? -5.254 16.202 19.647 1.00 89.69 117 LEU A C 1
ATOM 941 O O . LEU A 1 117 ? -6.238 16.904 19.887 1.00 89.69 117 LEU A O 1
ATOM 945 N N . PHE A 1 118 ? -5.359 14.998 19.090 1.00 91.00 118 PHE A N 1
ATOM 946 C CA . PHE A 1 118 ? -6.658 14.356 18.911 1.00 91.00 118 PHE A CA 1
ATOM 947 C C . PHE A 1 118 ? -7.361 14.149 20.264 1.00 91.00 118 PHE A C 1
ATOM 949 O O . PHE A 1 118 ? -6.698 14.098 21.298 1.00 91.00 118 PHE A O 1
ATOM 956 N N . PRO A 1 119 ? -8.690 13.980 20.318 1.00 93.56 119 PRO A N 1
ATOM 957 C CA . PRO A 1 119 ? -9.389 13.543 21.529 1.00 93.56 119 PRO A CA 1
ATOM 958 C C . PRO A 1 119 ? -8.904 12.169 22.018 1.00 93.56 119 PRO A C 1
ATOM 960 O O . PRO A 1 119 ? -8.503 11.360 21.180 1.00 93.56 119 PRO A O 1
ATOM 963 N N . PRO A 1 120 ? -8.924 11.874 23.334 1.00 95.12 120 PRO A N 1
ATOM 964 C CA . PRO A 1 120 ? -8.539 10.569 23.895 1.00 95.12 120 PRO A CA 1
ATOM 965 C C . PRO A 1 120 ? -9.176 9.345 23.226 1.00 95.12 120 PRO A C 1
ATOM 967 O O . PRO A 1 120 ? -8.549 8.287 23.237 1.00 95.12 120 PRO A O 1
ATOM 970 N N . SER A 1 121 ? -10.361 9.515 22.626 1.00 95.62 121 SER A N 1
ATOM 971 C CA . SER A 1 121 ? -11.165 8.472 21.973 1.00 95.62 121 SER A CA 1
ATOM 972 C C . SER A 1 121 ? -10.685 8.109 20.575 1.00 95.62 121 SER A C 1
ATOM 974 O O . SER A 1 121 ? -11.054 7.063 20.040 1.00 95.62 121 SER A O 1
ATOM 976 N N . ILE A 1 122 ? -9.876 8.975 19.964 1.00 95.00 122 ILE A N 1
ATOM 977 C CA . ILE A 1 122 ? -9.411 8.787 18.598 1.00 95.00 122 ILE A CA 1
ATOM 978 C C . ILE A 1 122 ? -8.169 7.904 18.592 1.00 95.00 122 ILE A C 1
ATOM 980 O O . ILE A 1 122 ? -7.116 8.250 19.139 1.00 95.00 122 ILE A O 1
ATOM 984 N N . LEU A 1 123 ? -8.300 6.785 17.893 1.00 94.00 123 LEU A N 1
ATOM 985 C CA . LEU A 1 123 ? -7.233 5.870 17.546 1.00 94.00 123 LEU A CA 1
ATOM 986 C C . LEU A 1 123 ? -6.748 6.169 16.120 1.00 94.00 123 LEU A C 1
ATOM 988 O O . LEU A 1 123 ? -7.526 6.126 15.167 1.00 94.00 123 LEU A O 1
ATOM 992 N N . ARG A 1 124 ? -5.454 6.452 15.954 1.00 92.25 124 ARG A N 1
ATOM 993 C CA . ARG A 1 124 ? -4.832 6.630 14.635 1.00 92.25 124 ARG A CA 1
ATOM 994 C C . ARG A 1 124 ? -4.440 5.256 14.086 1.00 92.25 124 ARG A C 1
ATOM 996 O O . ARG A 1 124 ? -3.634 4.554 14.683 1.00 92.25 124 ARG A O 1
ATOM 1003 N N . LEU A 1 125 ? -5.008 4.881 12.944 1.00 92.50 125 LEU A N 1
ATOM 1004 C CA . LEU A 1 125 ? -4.762 3.594 12.286 1.00 92.50 125 LEU A CA 1
ATOM 1005 C C . LEU A 1 125 ? -3.606 3.659 11.293 1.00 92.50 125 LEU A C 1
ATOM 1007 O O . LEU A 1 125 ? -2.921 2.658 11.079 1.00 92.50 125 LEU A O 1
ATOM 1011 N N . THR A 1 126 ? -3.391 4.834 10.696 1.00 89.44 126 THR A N 1
ATOM 1012 C CA . THR A 1 126 ? -2.279 5.061 9.778 1.00 89.44 126 THR A CA 1
ATOM 1013 C C . THR A 1 126 ? -1.483 6.313 10.090 1.00 89.44 126 THR A C 1
ATOM 1015 O O . THR A 1 126 ? -2.010 7.318 10.566 1.00 89.44 126 THR A O 1
ATOM 1018 N N . PHE A 1 127 ? -0.201 6.252 9.759 1.00 83.12 127 PHE A N 1
ATOM 1019 C CA . PHE A 1 127 ? 0.680 7.393 9.653 1.00 83.12 127 PHE A CA 1
ATOM 1020 C C . PHE A 1 127 ? 0.735 7.824 8.181 1.00 83.12 127 PHE A C 1
ATOM 1022 O O . PHE A 1 127 ? 1.027 6.992 7.313 1.00 83.12 127 PHE A O 1
ATOM 1029 N N . PRO A 1 128 ? 0.437 9.090 7.858 1.00 78.50 128 PRO A N 1
ATOM 1030 C CA . PRO A 1 128 ? 0.535 9.561 6.488 1.00 78.50 128 PRO A CA 1
ATOM 1031 C C . PRO A 1 128 ? 2.016 9.594 6.088 1.00 78.50 128 PRO A C 1
ATOM 1033 O O . PRO A 1 128 ? 2.845 10.185 6.778 1.00 78.50 128 PRO A O 1
ATOM 1036 N N . ALA A 1 129 ? 2.368 8.961 4.970 1.00 68.81 129 ALA A N 1
ATOM 1037 C CA . ALA A 1 129 ? 3.619 9.280 4.288 1.00 68.81 129 ALA A CA 1
ATOM 1038 C C . ALA A 1 129 ? 3.513 10.691 3.666 1.00 68.81 129 ALA A C 1
ATOM 1040 O O . ALA A 1 129 ? 2.536 11.409 3.896 1.00 68.81 129 ALA A O 1
ATOM 1041 N N . PHE A 1 130 ? 4.486 11.104 2.847 1.00 66.94 130 PHE A N 1
ATOM 1042 C CA . PHE A 1 130 ? 4.358 12.347 2.079 1.00 66.94 130 PHE A CA 1
ATOM 1043 C C . PHE A 1 130 ? 3.029 12.372 1.317 1.00 66.94 130 PHE A C 1
ATOM 1045 O O . PHE A 1 130 ? 2.780 11.512 0.470 1.00 66.94 130 PHE A O 1
ATOM 1052 N N . TYR A 1 131 ? 2.189 13.361 1.635 1.00 70.75 131 TYR A N 1
ATOM 1053 C CA . TYR A 1 131 ? 0.878 13.561 1.008 1.00 70.75 131 TYR A CA 1
ATOM 1054 C C . TYR A 1 131 ? -0.098 12.395 1.227 1.00 70.75 131 TYR A C 1
ATOM 1056 O O . TYR A 1 131 ? -0.969 12.122 0.399 1.00 70.75 131 TYR A O 1
ATOM 1064 N N . GLY A 1 132 ? 0.098 11.676 2.331 1.00 77.44 132 GLY A N 1
ATOM 1065 C CA . GLY A 1 132 ? -0.679 10.517 2.728 1.00 77.44 132 GLY A CA 1
ATOM 1066 C C . GLY A 1 132 ? -2.008 10.845 3.396 1.00 77.44 132 GLY A C 1
ATOM 1067 O O . GLY A 1 132 ? -2.372 11.997 3.636 1.00 77.44 132 GLY A O 1
ATOM 1068 N N . VAL A 1 133 ? -2.733 9.781 3.734 1.00 86.06 133 VAL A N 1
ATOM 1069 C CA . VAL A 1 133 ? -4.016 9.851 4.438 1.00 86.06 133 VAL A CA 1
ATOM 1070 C C . VAL A 1 133 ? -3.842 9.324 5.861 1.00 86.06 133 VAL A C 1
ATOM 1072 O O . VAL A 1 133 ? -3.347 8.217 6.081 1.00 86.06 133 VAL A O 1
ATOM 1075 N N . ASN A 1 134 ? -4.288 10.107 6.838 1.00 88.88 134 ASN A N 1
ATOM 1076 C CA . ASN A 1 134 ? -4.551 9.636 8.189 1.00 88.88 134 ASN A CA 1
ATOM 1077 C C . ASN A 1 134 ? -5.894 8.912 8.183 1.00 88.88 134 ASN A C 1
ATOM 1079 O O . ASN A 1 134 ? -6.922 9.509 7.862 1.00 88.88 134 ASN A O 1
ATOM 1083 N N . VAL A 1 135 ? -5.899 7.651 8.585 1.00 93.94 135 VAL A N 1
ATOM 1084 C CA . VAL A 1 135 ? -7.124 6.922 8.883 1.00 93.94 135 VAL A CA 1
ATOM 1085 C C . VAL A 1 135 ? -7.299 6.940 10.391 1.00 93.94 135 VAL A C 1
ATOM 1087 O O . VAL A 1 135 ? -6.445 6.459 11.136 1.00 93.94 135 VAL A O 1
ATOM 1090 N N . LEU A 1 136 ? -8.386 7.553 10.838 1.00 95.38 136 LEU A N 1
ATOM 1091 C CA . LEU A 1 136 ? -8.709 7.753 12.244 1.00 95.38 136 LEU A CA 1
ATOM 1092 C C . LEU A 1 136 ? -9.949 6.936 12.589 1.00 95.38 136 LEU A C 1
ATOM 1094 O O . LEU A 1 136 ? -10.889 6.887 11.798 1.00 95.38 136 LEU A O 1
ATOM 1098 N N . TYR A 1 137 ? -9.959 6.332 13.770 1.00 97.19 137 TYR A N 1
ATOM 1099 C CA . TYR A 1 137 ? -11.094 5.597 14.311 1.00 97.19 137 TYR A CA 1
ATOM 1100 C C . TYR A 1 137 ? -11.529 6.198 15.641 1.00 97.19 137 TYR A C 1
ATOM 1102 O O . TYR A 1 137 ? -10.711 6.335 16.547 1.00 97.19 137 TYR A O 1
ATOM 1110 N N . ASP A 1 138 ? -12.806 6.537 15.771 1.00 96.50 138 ASP A N 1
ATOM 1111 C CA . ASP A 1 138 ? -13.367 7.044 17.022 1.00 96.50 138 ASP A CA 1
ATOM 1112 C C . ASP A 1 138 ? -14.073 5.916 17.779 1.00 96.50 138 ASP A C 1
ATOM 1114 O O . ASP A 1 138 ? -15.019 5.303 17.279 1.00 96.50 138 ASP A O 1
ATOM 1118 N N . VAL A 1 139 ? -13.615 5.610 18.996 1.00 96.62 139 VAL A N 1
ATOM 1119 C CA . VAL A 1 139 ? -14.195 4.506 19.775 1.00 96.62 139 VAL A CA 1
ATOM 1120 C C . VAL A 1 139 ? -15.608 4.798 20.288 1.00 96.62 139 VAL A C 1
ATOM 1122 O O . VAL A 1 139 ? -16.331 3.863 20.650 1.00 96.62 139 VAL A O 1
ATOM 1125 N N . HIS A 1 140 ? -16.038 6.063 20.335 1.00 95.12 140 HIS A N 1
ATOM 1126 C CA . HIS A 1 140 ? -17.356 6.418 20.868 1.00 95.12 140 HIS A CA 1
ATOM 1127 C C . HIS A 1 140 ? -18.474 6.093 19.883 1.00 95.12 140 HIS A C 1
ATOM 1129 O O . HIS A 1 140 ? -19.441 5.433 20.266 1.00 95.12 140 HIS A O 1
ATOM 1135 N N . ASP A 1 141 ? -18.322 6.500 18.623 1.00 94.44 141 ASP A N 1
ATOM 1136 C CA . ASP A 1 141 ? -19.318 6.288 17.565 1.00 94.44 141 ASP A CA 1
ATOM 1137 C C . ASP A 1 141 ? -18.935 5.193 16.554 1.00 94.44 141 ASP A C 1
ATOM 1139 O O . ASP A 1 141 ? -19.742 4.860 15.688 1.00 94.44 141 ASP A O 1
ATOM 1143 N N . GLN A 1 142 ? -17.749 4.590 16.699 1.00 96.19 142 GLN A N 1
ATOM 1144 C CA . GLN A 1 142 ? -17.219 3.518 15.848 1.00 96.19 142 GLN A CA 1
ATOM 1145 C C . GLN A 1 142 ? -17.032 3.931 14.380 1.00 96.19 142 GLN A C 1
ATOM 1147 O O . GLN A 1 142 ? -16.995 3.071 13.492 1.00 96.19 142 GLN A O 1
ATOM 1152 N N . ALA A 1 143 ? -16.901 5.232 14.115 1.00 96.62 143 ALA A N 1
ATOM 1153 C CA . ALA A 1 143 ? -16.706 5.752 12.774 1.00 96.62 143 ALA A CA 1
ATOM 1154 C C . ALA A 1 143 ? -15.228 5.782 12.368 1.00 96.62 143 ALA A C 1
ATOM 1156 O O . ALA A 1 143 ? -14.331 5.994 13.189 1.00 96.62 143 ALA A O 1
ATOM 1157 N N . ILE A 1 144 ? -14.994 5.625 11.064 1.00 97.56 144 ILE A N 1
ATOM 1158 C CA . ILE A 1 144 ? -13.703 5.860 10.419 1.00 97.56 144 ILE A CA 1
ATOM 1159 C C . ILE A 1 144 ? -13.737 7.197 9.674 1.00 97.56 144 ILE A C 1
ATOM 1161 O O . ILE A 1 144 ? -14.724 7.536 9.018 1.00 97.56 144 ILE A O 1
ATOM 1165 N N . MET A 1 145 ? -12.637 7.942 9.757 1.00 95.44 145 MET A N 1
ATOM 1166 C CA . MET A 1 145 ? -12.399 9.180 9.015 1.00 95.44 145 MET A CA 1
ATOM 1167 C C . MET A 1 145 ? -11.097 9.060 8.224 1.00 95.44 145 MET A C 1
ATOM 1169 O O . MET A 1 145 ? -10.072 8.649 8.764 1.00 95.44 145 MET A O 1
ATOM 1173 N N . GLU A 1 146 ? -11.138 9.445 6.950 1.00 92.88 146 GLU A N 1
ATOM 1174 C CA . GLU A 1 146 ? -9.964 9.586 6.085 1.00 92.88 146 GLU A CA 1
ATOM 1175 C C . GLU A 1 146 ? -9.614 11.080 6.000 1.00 92.88 146 GLU A C 1
ATOM 1177 O O . GLU A 1 146 ? -10.379 11.867 5.438 1.00 92.88 146 GLU A O 1
ATOM 1182 N N . TRP A 1 147 ? -8.477 11.488 6.569 1.00 88.62 147 TRP A N 1
ATOM 1183 C CA . TRP A 1 147 ? -8.041 12.885 6.615 1.00 88.62 147 TRP A CA 1
ATOM 1184 C C . TRP A 1 147 ? -6.646 13.069 6.013 1.00 88.62 147 TRP A C 1
ATOM 1186 O O . TRP A 1 147 ? -5.669 12.469 6.457 1.00 88.62 147 TRP A O 1
ATOM 1196 N N . CYS A 1 148 ? -6.549 13.941 5.012 1.00 82.81 148 CYS A N 1
ATOM 1197 C CA . CYS A 1 148 ? -5.285 14.383 4.432 1.00 82.81 148 CYS A CA 1
ATOM 1198 C C . CYS A 1 148 ? -5.021 15.818 4.896 1.00 82.81 148 CYS A C 1
ATOM 1200 O O . CYS A 1 148 ? -5.864 16.698 4.702 1.00 82.81 148 CYS A O 1
ATOM 1202 N N . ASP A 1 149 ? -3.858 16.033 5.498 1.00 72.94 149 ASP A N 1
ATOM 1203 C CA . ASP A 1 149 ? -3.370 17.319 6.007 1.00 72.94 149 ASP A CA 1
ATOM 1204 C C . ASP A 1 149 ? -3.384 18.422 4.936 1.00 72.94 149 ASP A C 1
ATOM 1206 O O . ASP A 1 149 ? -3.723 19.575 5.202 1.00 72.94 149 ASP A O 1
ATOM 1210 N N . LEU A 1 150 ? -3.123 18.050 3.686 1.00 71.25 150 LEU A N 1
ATOM 1211 C CA . LEU A 1 150 ? -3.137 18.955 2.544 1.00 71.25 150 LEU A CA 1
ATOM 1212 C C . LEU A 1 150 ? -4.522 19.458 2.123 1.00 71.25 150 LEU A C 1
ATOM 1214 O O . LEU A 1 150 ? -4.615 20.452 1.401 1.00 71.25 150 LEU A O 1
ATOM 1218 N N . ASN A 1 151 ? -5.606 18.790 2.525 1.00 68.88 151 ASN A N 1
ATOM 1219 C CA . ASN A 1 151 ? -6.947 19.098 2.020 1.00 68.88 151 ASN A CA 1
ATOM 1220 C C . ASN A 1 151 ? -7.543 20.400 2.592 1.00 68.88 151 ASN A C 1
ATOM 1222 O O . ASN A 1 151 ? -8.714 20.679 2.337 1.00 68.88 151 ASN A O 1
ATOM 1226 N N . GLN A 1 152 ? -6.777 21.187 3.364 1.00 66.50 152 GLN A N 1
ATOM 1227 C CA . GLN A 1 152 ? -7.164 22.441 4.043 1.00 66.50 152 GLN A CA 1
ATOM 1228 C C . GLN A 1 152 ? -8.366 22.333 5.003 1.00 66.50 152 GLN A C 1
ATOM 1230 O O . GLN A 1 152 ? -8.699 23.297 5.689 1.00 66.50 152 GLN A O 1
ATOM 1235 N N . LYS A 1 153 ? -9.018 21.170 5.073 1.00 75.88 153 LYS A N 1
ATOM 1236 C CA . LYS A 1 153 ? -10.104 20.854 5.997 1.00 75.88 153 LYS A CA 1
ATOM 1237 C C . LYS A 1 153 ? -9.536 20.377 7.324 1.00 75.88 153 LYS A C 1
ATOM 1239 O O . LYS A 1 153 ? -8.551 19.635 7.354 1.00 75.88 153 LYS A O 1
ATOM 1244 N N . GLN A 1 154 ? -10.210 20.746 8.408 1.00 85.62 154 GLN A N 1
ATOM 1245 C CA . GLN A 1 154 ? -9.936 20.152 9.707 1.00 85.62 154 GLN A CA 1
ATOM 1246 C C . GLN A 1 154 ? -10.406 18.692 9.708 1.00 85.62 154 GLN A C 1
ATOM 1248 O O . GLN A 1 154 ? -11.363 18.329 9.017 1.00 85.62 154 GLN A O 1
ATOM 1253 N N . TRP A 1 155 ? -9.730 17.833 10.470 1.00 87.75 155 TRP A N 1
ATOM 1254 C CA . TRP A 1 155 ? -10.064 16.407 10.522 1.00 87.75 155 TRP A CA 1
ATOM 1255 C C . TRP A 1 155 ? -11.492 16.168 11.041 1.00 87.75 155 TRP A C 1
ATOM 1257 O O . TRP A 1 155 ? -12.148 15.222 10.615 1.00 87.75 155 TRP A O 1
ATOM 1267 N N . GLN A 1 156 ? -12.001 17.057 11.901 1.00 90.00 156 GLN A N 1
ATOM 1268 C CA . GLN A 1 156 ? -13.357 17.023 12.457 1.00 90.00 156 GLN A CA 1
ATOM 1269 C C . GLN A 1 156 ? -14.443 17.162 11.382 1.00 90.00 156 GLN A C 1
ATOM 1271 O O . GLN A 1 156 ? -15.541 16.637 11.555 1.00 90.00 156 GLN A O 1
ATOM 1276 N N . ASP A 1 157 ? -14.130 17.843 10.278 1.00 89.88 157 ASP A N 1
ATOM 1277 C CA . ASP A 1 157 ? -15.053 18.086 9.165 1.00 89.88 157 ASP A CA 1
ATOM 1278 C C . ASP A 1 157 ? -15.005 16.969 8.111 1.00 89.88 157 ASP A C 1
ATOM 1280 O O . ASP A 1 157 ? -15.706 17.022 7.093 1.00 89.88 157 ASP A O 1
ATOM 1284 N N . CYS A 1 158 ? -14.141 15.968 8.302 1.00 90.62 158 CYS A N 1
ATOM 1285 C CA . CYS A 1 158 ? -14.040 14.852 7.377 1.00 90.62 158 CYS A CA 1
ATOM 1286 C C . CYS A 1 158 ? -15.295 13.972 7.459 1.00 90.62 158 CYS A C 1
ATOM 1288 O O . CYS A 1 158 ? -15.820 13.738 8.552 1.00 90.62 158 CYS A O 1
ATOM 1290 N N . PRO A 1 159 ? -15.785 13.452 6.317 1.00 92.69 159 PRO A N 1
ATOM 1291 C CA . PRO A 1 159 ? -16.894 12.512 6.317 1.00 92.69 159 PRO A CA 1
ATOM 1292 C C . PRO A 1 159 ? -16.609 11.325 7.238 1.00 92.69 159 PRO A C 1
ATOM 1294 O O . PRO A 1 159 ? -15.542 10.712 7.170 1.00 92.69 159 PRO A O 1
ATOM 1297 N N . ARG A 1 160 ? -17.588 11.002 8.082 1.00 95.50 160 ARG A N 1
ATOM 1298 C CA . ARG A 1 160 ? -17.575 9.824 8.948 1.00 95.50 160 ARG A CA 1
ATOM 1299 C C . ARG A 1 160 ? -18.255 8.684 8.201 1.00 95.50 160 ARG A C 1
ATOM 1301 O O . ARG A 1 160 ? -19.365 8.859 7.702 1.00 95.50 160 ARG A O 1
ATOM 1308 N N . GLN A 1 161 ? -17.595 7.538 8.117 1.00 96.81 161 GLN A N 1
ATOM 1309 C CA . GLN A 1 161 ? -18.148 6.328 7.506 1.00 96.81 161 GLN A CA 1
ATOM 1310 C C . GLN A 1 161 ? -18.101 5.164 8.491 1.00 96.81 161 GLN A C 1
ATOM 1312 O O . GLN A 1 161 ? -17.320 5.180 9.446 1.00 96.81 161 GLN A O 1
ATOM 1317 N N . THR A 1 162 ? -18.942 4.157 8.267 1.00 96.56 162 THR A N 1
ATOM 1318 C CA . THR A 1 162 ? -18.916 2.949 9.093 1.00 96.56 162 THR A CA 1
ATOM 1319 C C . THR A 1 162 ? -17.618 2.179 8.863 1.00 96.56 162 THR A C 1
ATOM 1321 O O . THR A 1 162 ? -16.986 2.268 7.804 1.00 96.56 162 THR A O 1
ATOM 1324 N N . CYS A 1 163 ? -17.207 1.414 9.869 1.00 95.06 163 CYS A N 1
ATOM 1325 C CA . CYS A 1 163 ? -16.050 0.541 9.751 1.00 95.06 163 CYS A CA 1
ATOM 1326 C C . CYS A 1 163 ? -16.253 -0.511 8.639 1.00 95.06 163 CYS A C 1
ATOM 1328 O O . CYS A 1 163 ? -15.328 -0.785 7.871 1.00 95.06 163 CYS A O 1
ATOM 1330 N N . GLU A 1 164 ? -17.466 -1.049 8.501 1.00 95.50 164 GLU A N 1
ATOM 1331 C CA . GLU A 1 164 ? -17.819 -2.030 7.478 1.00 95.50 164 GLU A CA 1
ATOM 1332 C C . GLU A 1 164 ? -17.665 -1.461 6.064 1.00 95.50 164 GLU A C 1
ATOM 1334 O O . GLU A 1 164 ? -17.057 -2.114 5.211 1.00 95.50 164 GLU A O 1
ATOM 1339 N N . ASP A 1 165 ? -18.159 -0.243 5.822 1.00 97.31 165 ASP A N 1
ATOM 1340 C CA . ASP A 1 165 ? -18.054 0.417 4.516 1.00 97.31 165 ASP A CA 1
ATOM 1341 C C . ASP A 1 165 ? -16.590 0.679 4.150 1.00 97.31 165 ASP A C 1
ATOM 1343 O O . ASP A 1 165 ? -16.163 0.393 3.027 1.00 97.31 165 ASP A O 1
ATOM 1347 N N . PHE A 1 166 ? -15.799 1.160 5.115 1.00 97.44 166 PHE A N 1
ATOM 1348 C CA . PHE A 1 166 ? -14.380 1.431 4.913 1.00 97.44 166 PHE A CA 1
ATOM 1349 C C . PHE A 1 166 ? -13.603 0.169 4.522 1.00 97.44 166 PHE A C 1
ATOM 1351 O O . PHE A 1 166 ? -12.954 0.142 3.473 1.00 97.44 166 PHE A O 1
ATOM 1358 N N . PHE A 1 167 ? -13.676 -0.896 5.328 1.00 97.44 167 PHE A N 1
ATOM 1359 C CA . PHE A 1 167 ? -12.933 -2.123 5.029 1.00 97.44 167 PHE A CA 1
ATOM 1360 C C . PHE A 1 167 ? -13.456 -2.803 3.764 1.00 97.44 167 PHE A C 1
ATOM 1362 O O . PHE A 1 167 ? -12.648 -3.298 2.983 1.00 97.44 167 PHE A O 1
ATOM 1369 N N . SER A 1 168 ? -14.765 -2.775 3.496 1.00 97.31 168 SER A N 1
ATOM 1370 C CA . SER A 1 168 ? -15.321 -3.314 2.246 1.00 97.31 168 SER A CA 1
ATOM 1371 C C . SER A 1 168 ? -14.761 -2.586 1.022 1.00 97.31 168 SER A C 1
ATOM 1373 O O . SER A 1 168 ? -14.337 -3.234 0.065 1.00 97.31 168 SER A O 1
ATOM 1375 N N . LYS A 1 169 ? -14.683 -1.248 1.069 1.00 97.31 169 LYS A N 1
ATOM 1376 C CA . LYS A 1 169 ? -14.055 -0.419 0.027 1.00 97.31 169 LYS A CA 1
ATOM 1377 C C . LYS A 1 169 ? -12.579 -0.776 -0.156 1.00 97.31 169 LYS A C 1
ATOM 1379 O O . LYS A 1 169 ? -12.145 -0.991 -1.285 1.00 97.31 169 LYS A O 1
ATOM 1384 N N . VAL A 1 170 ? -11.807 -0.838 0.930 1.00 97.06 170 VAL A N 1
ATOM 1385 C CA . VAL A 1 170 ? -10.360 -1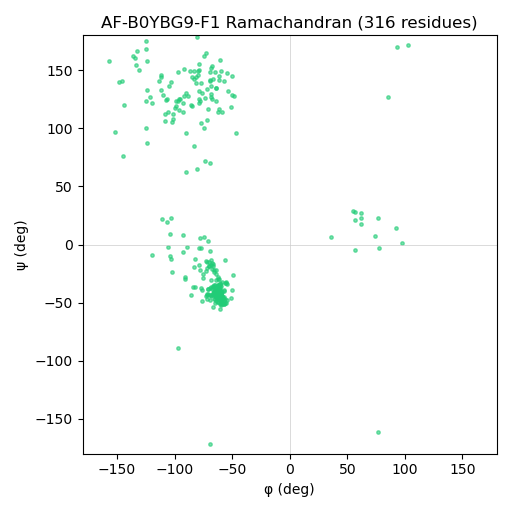.108 0.872 1.00 97.06 170 VAL A CA 1
ATOM 1386 C C . VAL A 1 170 ? -10.078 -2.517 0.349 1.00 97.06 170 VAL A C 1
ATOM 1388 O O . VAL A 1 170 ? -9.316 -2.671 -0.603 1.00 97.06 170 VAL A O 1
ATOM 1391 N N . LEU A 1 171 ? -10.728 -3.541 0.907 1.00 96.88 171 LEU A N 1
ATOM 1392 C CA . LEU A 1 171 ? -10.557 -4.934 0.485 1.00 96.88 171 LEU A CA 1
ATOM 1393 C C . LEU A 1 171 ? -10.931 -5.117 -0.989 1.00 96.88 171 LEU A C 1
ATOM 1395 O O . LEU A 1 171 ? -10.197 -5.774 -1.726 1.00 96.88 171 LEU A O 1
ATOM 1399 N N . LYS A 1 172 ? -12.022 -4.484 -1.439 1.00 97.25 172 LYS A N 1
ATOM 1400 C CA . LYS A 1 172 ? -12.432 -4.512 -2.845 1.00 97.25 172 LYS A CA 1
ATOM 1401 C C . LYS A 1 172 ? -11.370 -3.910 -3.767 1.00 97.25 172 LYS A C 1
ATOM 1403 O O . LYS A 1 172 ? -11.067 -4.500 -4.796 1.00 97.25 172 LYS A O 1
ATOM 1408 N N . LYS A 1 173 ? -10.742 -2.795 -3.382 1.00 97.50 173 LYS A N 1
ATOM 1409 C CA . LYS A 1 173 ? -9.669 -2.182 -4.183 1.00 97.50 173 LYS A CA 1
ATOM 1410 C C . LYS A 1 173 ? -8.444 -3.081 -4.346 1.00 97.50 173 LYS A C 1
ATOM 1412 O O . LYS A 1 173 ? -7.840 -3.072 -5.413 1.00 97.50 173 LYS A O 1
ATOM 1417 N N . PHE A 1 174 ? -8.094 -3.877 -3.339 1.00 97.12 174 PHE A N 1
ATOM 1418 C CA . PHE A 1 174 ? -7.046 -4.895 -3.478 1.00 97.12 174 PHE A CA 1
ATOM 1419 C C . PHE A 1 174 ? -7.490 -6.074 -4.348 1.00 97.12 174 PHE A C 1
ATOM 1421 O O . PHE A 1 174 ? -6.730 -6.541 -5.192 1.00 97.12 174 PHE A O 1
ATOM 1428 N N . GLN A 1 175 ? -8.727 -6.548 -4.174 1.00 95.69 175 GLN A N 1
ATOM 1429 C CA . GLN A 1 175 ? -9.287 -7.623 -5.000 1.00 95.69 175 GLN A CA 1
ATOM 1430 C C . GLN A 1 175 ? -9.294 -7.241 -6.485 1.00 95.69 175 GLN A C 1
ATOM 1432 O O . GLN A 1 175 ? -8.825 -8.015 -7.315 1.00 95.69 175 GLN A O 1
ATOM 1437 N N . ASP A 1 176 ? -9.725 -6.021 -6.800 1.00 96.56 176 ASP A N 1
ATOM 1438 C CA . ASP A 1 176 ? -9.798 -5.491 -8.165 1.00 96.56 176 ASP A CA 1
ATOM 1439 C C . ASP A 1 176 ? -8.422 -5.027 -8.703 1.00 96.56 176 ASP A C 1
ATOM 1441 O O . ASP A 1 176 ? -8.304 -4.628 -9.867 1.00 96.56 176 ASP A O 1
ATOM 1445 N N . LEU A 1 177 ? -7.369 -5.105 -7.874 1.00 96.44 177 LEU A N 1
ATOM 1446 C CA . LEU A 1 177 ? -6.013 -4.607 -8.136 1.00 96.44 177 LEU A CA 1
ATOM 1447 C C . LEU A 1 177 ? -5.967 -3.106 -8.472 1.00 96.44 177 LEU A C 1
ATOM 1449 O O . LEU A 1 177 ? -5.066 -2.645 -9.167 1.00 96.44 177 LEU A O 1
ATOM 1453 N N . GLU A 1 178 ? -6.921 -2.316 -7.979 1.00 95.75 178 GLU A N 1
ATOM 1454 C CA . GLU A 1 178 ? -6.795 -0.853 -7.956 1.00 95.75 178 GLU A CA 1
ATOM 1455 C C . GLU A 1 178 ? -5.680 -0.418 -7.000 1.00 95.75 178 GLU A C 1
ATOM 1457 O O . GLU A 1 178 ? -4.954 0.533 -7.286 1.00 95.75 178 GLU A O 1
ATOM 1462 N N . TYR A 1 179 ? -5.550 -1.145 -5.888 1.00 96.31 179 TYR A N 1
ATOM 1463 C CA . TYR A 1 179 ? -4.439 -1.090 -4.948 1.00 96.31 179 TYR A CA 1
ATOM 1464 C C . TYR A 1 179 ? -3.585 -2.334 -5.150 1.00 96.31 179 TYR A C 1
ATOM 1466 O O . TYR A 1 179 ? -4.044 -3.452 -4.915 1.00 96.31 179 TYR A O 1
ATOM 1474 N N . VAL A 1 180 ? -2.356 -2.138 -5.618 1.00 96.56 180 VAL A N 1
ATOM 1475 C CA . VAL A 1 180 ? -1.435 -3.215 -5.976 1.00 96.56 180 VAL A CA 1
ATOM 1476 C C . VAL A 1 180 ? -0.328 -3.280 -4.923 1.00 96.56 180 VAL A C 1
ATOM 1478 O O . VAL A 1 180 ? 0.536 -2.402 -4.900 1.00 96.56 180 VAL A O 1
ATOM 1481 N N . PRO A 1 181 ? -0.330 -4.285 -4.028 1.00 94.31 181 PRO A N 1
ATOM 1482 C CA . PRO A 1 181 ? 0.723 -4.423 -3.032 1.00 94.31 181 PRO A CA 1
ATOM 1483 C C . PRO A 1 181 ? 2.073 -4.686 -3.701 1.00 94.31 181 PRO A C 1
ATOM 1485 O O . PRO A 1 181 ? 2.177 -5.518 -4.609 1.00 94.31 181 PRO A O 1
ATOM 1488 N N . TYR A 1 182 ? 3.114 -3.994 -3.247 1.00 89.81 182 TYR A N 1
ATOM 1489 C CA . TYR A 1 182 ? 4.412 -3.991 -3.906 1.00 89.81 182 TYR A CA 1
ATOM 1490 C C . TYR A 1 182 ? 5.574 -3.819 -2.919 1.00 89.81 182 TYR A C 1
ATOM 1492 O O . TYR A 1 182 ? 5.509 -3.023 -1.986 1.00 89.81 182 TYR A O 1
ATOM 1500 N N . PHE A 1 183 ? 6.659 -4.556 -3.153 1.00 89.25 183 PHE A N 1
ATOM 1501 C CA . PHE A 1 183 ? 7.995 -4.281 -2.621 1.00 89.25 183 PHE A CA 1
ATOM 1502 C C . PHE A 1 183 ? 9.049 -4.953 -3.511 1.00 89.25 183 PHE A C 1
ATOM 1504 O O . PHE A 1 183 ? 8.736 -5.918 -4.218 1.00 89.25 183 PHE A O 1
ATOM 1511 N N . ASP A 1 184 ? 10.285 -4.454 -3.462 1.00 88.00 184 ASP A N 1
ATOM 1512 C CA . ASP A 1 184 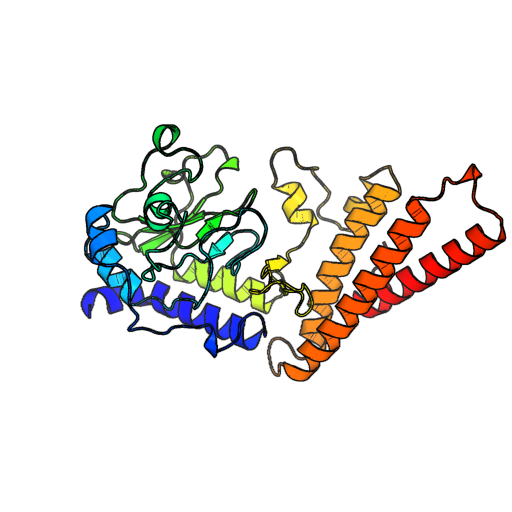? 11.442 -5.076 -4.114 1.00 88.00 184 ASP A CA 1
ATOM 1513 C C . ASP A 1 184 ? 12.150 -6.003 -3.105 1.00 88.00 184 ASP A C 1
ATOM 1515 O O . ASP A 1 184 ? 12.666 -5.514 -2.099 1.00 88.00 184 ASP A O 1
ATOM 1519 N N . PRO A 1 185 ? 12.155 -7.334 -3.317 1.00 84.62 185 PRO A N 1
ATOM 1520 C CA . PRO A 1 185 ? 12.802 -8.273 -2.401 1.00 84.62 185 PRO A CA 1
ATOM 1521 C C . PRO A 1 185 ? 14.334 -8.146 -2.382 1.00 84.62 185 PRO A C 1
ATOM 1523 O O . PRO A 1 185 ? 14.960 -8.656 -1.456 1.00 84.62 185 PRO A O 1
ATOM 1526 N N . ASP A 1 186 ? 14.926 -7.484 -3.381 1.00 84.12 186 ASP A N 1
ATOM 1527 C CA . ASP A 1 186 ? 16.370 -7.317 -3.550 1.00 84.12 186 ASP A CA 1
ATOM 1528 C C . ASP A 1 186 ? 16.806 -5.847 -3.333 1.00 84.12 186 ASP A C 1
ATOM 1530 O O . ASP A 1 186 ? 17.867 -5.422 -3.811 1.00 84.12 186 ASP A O 1
ATOM 1534 N N . ASP A 1 187 ? 16.003 -5.052 -2.608 1.00 77.31 187 ASP A N 1
ATOM 1535 C CA . ASP A 1 187 ? 16.285 -3.635 -2.314 1.00 77.31 187 ASP A CA 1
ATOM 1536 C C . ASP A 1 187 ? 17.487 -3.423 -1.371 1.00 77.31 187 ASP A C 1
ATOM 1538 O O . ASP A 1 187 ? 18.024 -2.314 -1.278 1.00 77.31 187 ASP A O 1
ATOM 1542 N N . GLY A 1 188 ? 17.954 -4.497 -0.726 1.00 72.50 188 GLY A N 1
ATOM 1543 C CA . GLY A 1 188 ? 19.099 -4.508 0.181 1.00 72.50 188 GLY A CA 1
ATOM 1544 C C . GLY A 1 188 ? 18.824 -3.866 1.542 1.00 72.50 188 GLY A C 1
ATOM 1545 O O . GLY A 1 188 ? 19.767 -3.685 2.315 1.00 72.50 188 GLY A O 1
ATOM 1546 N N . ALA A 1 189 ? 17.571 -3.508 1.836 1.00 73.56 189 ALA A N 1
ATOM 1547 C CA . ALA A 1 189 ? 17.166 -3.020 3.144 1.00 73.56 189 ALA A CA 1
ATOM 1548 C C . ALA A 1 189 ? 16.998 -4.187 4.132 1.00 73.56 189 ALA A C 1
ATOM 1550 O O . ALA A 1 189 ? 16.643 -5.302 3.755 1.00 73.56 189 ALA A O 1
ATOM 1551 N N . GLU A 1 190 ? 17.242 -3.932 5.421 1.00 70.50 190 GLU A N 1
ATOM 1552 C CA . GLU A 1 190 ? 16.982 -4.921 6.481 1.00 70.50 190 GLU A CA 1
ATOM 1553 C C . GLU A 1 190 ? 15.479 -5.228 6.602 1.00 70.50 190 GLU A C 1
ATOM 1555 O O . GLU A 1 190 ? 15.083 -6.368 6.847 1.00 70.50 190 GLU A O 1
ATOM 1560 N N . VAL A 1 191 ? 14.643 -4.211 6.369 1.00 71.38 191 VAL A N 1
ATOM 1561 C CA . VAL A 1 191 ? 13.186 -4.317 6.265 1.00 71.38 191 VAL A CA 1
ATOM 1562 C C . VAL A 1 191 ? 12.773 -3.842 4.868 1.00 71.38 191 VAL A C 1
ATOM 1564 O O . VAL A 1 191 ? 13.054 -2.688 4.536 1.00 71.38 191 VAL A O 1
ATOM 1567 N N . PRO A 1 192 ? 12.095 -4.679 4.057 1.00 74.56 192 PRO A N 1
ATOM 1568 C CA . PRO A 1 192 ? 11.701 -4.295 2.706 1.00 74.56 192 PRO A CA 1
ATOM 1569 C C . PRO A 1 192 ? 10.765 -3.090 2.689 1.00 74.56 192 PRO A C 1
ATOM 1571 O O . PRO A 1 192 ? 9.836 -2.991 3.502 1.00 74.56 192 PRO A O 1
ATOM 1574 N N . LYS A 1 193 ? 10.963 -2.213 1.705 1.00 80.06 193 LYS A N 1
ATOM 1575 C CA . LYS A 1 193 ? 10.100 -1.050 1.470 1.00 80.06 193 LYS A CA 1
ATOM 1576 C C . LYS A 1 193 ? 8.773 -1.477 0.851 1.00 80.06 193 LYS A C 1
ATOM 1578 O O . LYS A 1 193 ? 8.689 -1.714 -0.355 1.00 80.06 193 LYS A O 1
ATOM 1583 N N . ARG A 1 194 ? 7.733 -1.570 1.677 1.00 86.38 194 ARG A N 1
ATOM 1584 C CA . ARG A 1 194 ? 6.397 -2.028 1.280 1.00 86.38 194 ARG A CA 1
ATOM 1585 C C . ARG A 1 194 ? 5.486 -0.850 0.950 1.00 86.38 194 ARG A C 1
ATOM 1587 O O . ARG A 1 194 ? 5.318 0.068 1.745 1.00 86.38 194 ARG A O 1
ATOM 1594 N N . LYS A 1 195 ? 4.910 -0.875 -0.250 1.00 89.25 195 LYS A N 1
ATOM 1595 C CA . LYS A 1 195 ? 4.064 0.186 -0.801 1.00 89.25 195 LYS A CA 1
ATOM 1596 C C . LYS A 1 195 ? 2.811 -0.394 -1.435 1.00 89.25 195 LYS A C 1
ATOM 1598 O O . LYS A 1 195 ? 2.774 -1.566 -1.814 1.00 89.25 195 LYS A O 1
ATOM 1603 N N . ILE A 1 196 ? 1.804 0.452 -1.601 1.00 92.44 196 ILE A N 1
ATOM 1604 C CA . ILE A 1 196 ? 0.660 0.161 -2.455 1.00 92.44 196 ILE A CA 1
ATOM 1605 C C . ILE A 1 196 ? 0.763 1.041 -3.693 1.00 92.44 196 ILE A C 1
ATOM 1607 O O . ILE A 1 196 ? 0.593 2.257 -3.625 1.00 92.44 196 ILE A O 1
ATOM 1611 N N . GLU A 1 197 ? 1.003 0.407 -4.835 1.00 92.06 197 GLU A N 1
ATOM 1612 C CA . GLU A 1 197 ? 0.945 1.072 -6.129 1.00 92.06 197 GLU A CA 1
ATOM 1613 C C . GLU A 1 197 ? -0.523 1.275 -6.527 1.00 92.06 197 GLU A C 1
ATOM 1615 O O . GLU A 1 197 ? -1.344 0.354 -6.488 1.00 92.06 197 GLU A O 1
ATOM 1620 N N . GLU A 1 198 ? -0.864 2.495 -6.924 1.00 91.81 198 GLU A N 1
ATOM 1621 C CA . GLU A 1 198 ? -2.184 2.866 -7.436 1.00 91.81 198 GLU A CA 1
ATOM 1622 C C . GLU A 1 198 ? -2.047 3.517 -8.812 1.00 91.81 198 GLU A C 1
ATOM 1624 O O . GLU A 1 198 ? -0.938 3.767 -9.283 1.00 91.81 198 GLU A O 1
ATOM 1629 N N . ASN A 1 199 ? -3.171 3.830 -9.461 1.00 92.19 199 ASN A N 1
ATOM 1630 C CA . ASN A 1 199 ? -3.128 4.532 -10.739 1.00 92.19 199 ASN A CA 1
ATOM 1631 C C . ASN A 1 199 ? -2.403 5.892 -10.581 1.00 92.19 199 ASN A C 1
ATOM 1633 O O . ASN A 1 199 ? -2.948 6.795 -9.930 1.00 92.19 199 ASN A O 1
ATOM 1637 N N . PRO A 1 200 ? -1.227 6.081 -11.213 1.00 89.12 200 PRO A N 1
ATOM 1638 C CA . PRO A 1 200 ? -0.396 7.263 -10.996 1.00 89.12 200 PRO A CA 1
ATOM 1639 C C . PRO A 1 200 ? -1.072 8.563 -11.459 1.00 89.12 200 PRO A C 1
ATOM 1641 O O . PRO A 1 200 ? -0.801 9.627 -10.903 1.00 89.12 200 PRO A O 1
ATOM 1644 N N . ILE A 1 201 ? -2.004 8.494 -12.417 1.00 89.00 201 ILE A N 1
ATOM 1645 C CA . ILE A 1 201 ? -2.758 9.658 -12.913 1.00 89.00 201 ILE A CA 1
ATOM 1646 C C . ILE A 1 201 ? -3.680 10.219 -11.829 1.00 89.00 201 ILE A C 1
ATOM 1648 O O . ILE A 1 201 ? -3.789 11.436 -11.661 1.00 89.00 201 ILE A O 1
ATOM 1652 N N . LEU A 1 202 ? -4.359 9.340 -11.086 1.00 86.31 202 LEU A N 1
ATOM 1653 C CA . LEU A 1 202 ? -5.305 9.769 -10.056 1.00 86.31 202 LEU A CA 1
ATOM 1654 C C . LEU A 1 202 ? -4.590 10.548 -8.956 1.00 86.31 202 LEU A C 1
ATOM 1656 O O . LEU A 1 202 ? -5.097 11.579 -8.521 1.00 86.31 202 LEU A O 1
ATOM 1660 N N . PHE A 1 203 ? -3.393 10.109 -8.568 1.00 82.25 203 PHE A N 1
ATOM 1661 C CA . PHE A 1 203 ? -2.599 10.816 -7.575 1.00 82.25 203 PHE A CA 1
ATOM 1662 C C . PHE A 1 203 ? -2.208 12.230 -8.020 1.00 82.25 203 PHE A C 1
ATOM 1664 O O . PHE A 1 203 ? -2.424 13.196 -7.284 1.00 82.25 203 PHE A O 1
ATOM 1671 N N . GLN A 1 204 ? -1.666 12.369 -9.232 1.00 82.12 204 GLN A N 1
ATOM 1672 C CA . GLN A 1 204 ? -1.248 13.675 -9.757 1.00 82.12 204 GLN A CA 1
ATOM 1673 C C . GLN A 1 204 ? -2.432 14.663 -9.798 1.00 82.12 204 GLN A C 1
ATOM 1675 O O . GLN A 1 204 ? -2.290 15.848 -9.485 1.00 82.12 204 GLN A O 1
ATOM 1680 N N . ASN A 1 205 ? -3.639 14.141 -10.031 1.00 81.38 205 ASN A N 1
ATOM 1681 C CA . ASN A 1 205 ? -4.885 14.899 -10.023 1.00 81.38 205 ASN A CA 1
ATOM 1682 C C . ASN A 1 205 ? -5.412 15.349 -8.663 1.00 81.38 205 ASN A C 1
ATOM 1684 O O . ASN A 1 205 ? -6.206 16.288 -8.624 1.00 81.38 205 ASN A O 1
ATOM 1688 N N . ILE A 1 206 ? -5.032 14.703 -7.566 1.00 73.88 206 ILE A N 1
ATOM 1689 C CA . ILE A 1 206 ? -5.519 15.063 -6.224 1.00 73.88 206 ILE A CA 1
ATOM 1690 C C . ILE A 1 206 ? -4.481 15.857 -5.431 1.00 73.88 206 ILE A C 1
ATOM 1692 O O . ILE A 1 206 ? -4.846 16.646 -4.564 1.00 73.88 206 ILE A O 1
ATOM 1696 N N . PHE A 1 207 ? -3.200 15.726 -5.774 1.00 71.12 207 PHE A N 1
ATOM 1697 C CA . PHE A 1 207 ? -2.103 16.376 -5.070 1.00 71.12 207 PHE A CA 1
ATOM 1698 C C . PHE A 1 207 ? -2.130 17.919 -5.239 1.00 71.12 207 PHE A C 1
ATOM 1700 O O . PHE A 1 207 ? -2.188 18.410 -6.375 1.00 71.12 207 PHE A O 1
ATOM 1707 N N . PRO A 1 208 ? -2.128 18.727 -4.157 1.00 66.88 208 PRO A N 1
ATOM 1708 C CA . PRO A 1 208 ? -2.003 20.182 -4.255 1.00 66.88 208 PRO A CA 1
ATOM 1709 C C . PRO A 1 208 ? -0.613 20.596 -4.743 1.00 66.88 208 PRO A C 1
ATOM 1711 O O . PRO A 1 208 ? 0.403 20.148 -4.226 1.00 66.88 208 PRO A O 1
ATOM 1714 N N . GLY A 1 209 ? -0.573 21.458 -5.761 1.00 71.12 209 GLY A N 1
ATOM 1715 C CA . GLY A 1 209 ? 0.659 21.769 -6.497 1.00 71.12 209 GLY A CA 1
ATOM 1716 C C . GLY A 1 209 ? 1.064 20.692 -7.513 1.00 71.12 209 GLY A C 1
ATOM 1717 O O . GLY A 1 209 ? 2.029 20.892 -8.246 1.00 71.12 209 GLY A O 1
ATOM 1718 N N . GLY A 1 210 ? 0.321 19.581 -7.587 1.00 73.31 210 GLY A N 1
ATOM 1719 C CA . GLY A 1 210 ? 0.464 18.554 -8.614 1.00 73.31 210 GLY A CA 1
ATOM 1720 C C . GLY A 1 210 ? -0.087 18.976 -9.973 1.00 73.31 210 GLY A C 1
ATOM 1721 O O . GLY A 1 210 ? -0.881 19.914 -10.089 1.00 73.31 210 GLY A O 1
ATOM 1722 N N . ILE A 1 211 ? 0.330 18.253 -11.012 1.00 80.44 211 ILE A N 1
ATOM 1723 C CA . ILE A 1 211 ? -0.148 18.456 -12.380 1.00 80.44 211 ILE A CA 1
ATOM 1724 C C . ILE A 1 211 ? -1.530 17.812 -12.511 1.00 80.44 211 ILE A C 1
ATOM 1726 O O . ILE A 1 211 ? -1.700 16.620 -12.267 1.00 80.44 211 ILE A O 1
ATOM 1730 N N . ARG A 1 212 ? -2.528 18.602 -12.917 1.00 86.62 212 ARG A N 1
ATOM 1731 C CA . ARG A 1 212 ? -3.857 18.083 -13.258 1.00 86.62 212 ARG A CA 1
ATOM 1732 C C . ARG A 1 212 ? -3.794 17.434 -14.640 1.00 86.62 212 ARG A C 1
ATOM 1734 O O . ARG A 1 212 ? -3.744 18.136 -15.646 1.00 86.62 212 ARG A O 1
ATOM 1741 N N . LEU A 1 213 ? -3.784 16.108 -14.668 1.00 87.12 213 LEU A N 1
ATOM 1742 C CA . LEU A 1 213 ? -3.786 15.299 -15.878 1.00 87.12 213 LEU A CA 1
ATOM 1743 C C . LEU A 1 213 ? -5.209 14.832 -16.236 1.00 87.12 213 LEU A C 1
ATOM 1745 O O . LEU A 1 213 ? -6.031 14.569 -15.360 1.00 87.12 213 LEU A O 1
ATOM 1749 N N . PRO A 1 214 ? -5.533 14.660 -17.521 1.00 89.12 214 PRO A N 1
ATOM 1750 C CA . PRO A 1 214 ? -6.696 13.886 -17.936 1.00 89.12 214 PRO A CA 1
ATOM 1751 C C . PRO A 1 214 ? -6.729 12.509 -17.263 1.00 89.12 214 PRO A C 1
ATOM 1753 O O . PRO A 1 214 ? -5.692 11.895 -17.042 1.00 89.12 214 PRO A O 1
ATOM 1756 N N . THR A 1 215 ? -7.919 11.999 -16.947 1.00 88.25 215 THR A N 1
ATOM 1757 C CA . THR A 1 215 ? -8.072 10.638 -16.398 1.00 88.25 215 THR A CA 1
ATOM 1758 C C . THR A 1 215 ? -7.813 9.549 -17.438 1.00 88.25 215 THR A C 1
ATOM 1760 O O . THR A 1 215 ? -7.543 8.406 -17.070 1.00 88.25 215 THR A O 1
ATOM 1763 N N . ASP A 1 216 ? -7.904 9.897 -18.722 1.00 89.19 216 ASP A N 1
ATOM 1764 C CA . ASP A 1 216 ? -7.521 9.032 -19.829 1.00 89.19 216 ASP A CA 1
ATOM 1765 C C . ASP A 1 216 ? -5.984 8.934 -19.934 1.00 89.19 216 ASP A C 1
ATOM 1767 O O . ASP A 1 216 ? -5.324 9.972 -20.034 1.00 89.19 216 ASP A O 1
ATOM 1771 N N . PRO A 1 217 ? -5.395 7.721 -19.936 1.00 87.00 217 PRO A N 1
ATOM 1772 C CA . PRO A 1 217 ? -3.943 7.548 -19.969 1.00 87.00 217 PRO A CA 1
ATOM 1773 C C . PRO A 1 217 ? -3.241 8.154 -21.184 1.00 87.00 217 PRO A C 1
ATOM 1775 O O . PRO A 1 217 ? -2.133 8.673 -21.047 1.00 87.00 217 PRO A O 1
ATOM 1778 N N . GLN A 1 218 ? -3.867 8.115 -22.361 1.00 86.06 218 GLN A N 1
ATOM 1779 C CA . GLN A 1 218 ? -3.261 8.644 -23.580 1.00 86.06 218 GLN A CA 1
ATOM 1780 C C . GLN A 1 218 ? -3.232 10.168 -23.547 1.00 86.06 218 GLN A C 1
ATOM 1782 O O . GLN A 1 218 ? -2.189 10.779 -23.787 1.00 86.06 218 GLN A O 1
ATOM 1787 N N . ALA A 1 219 ? -4.354 10.778 -23.175 1.00 88.31 219 ALA A N 1
ATOM 1788 C CA . ALA A 1 219 ? -4.428 12.215 -22.979 1.00 88.31 219 ALA A CA 1
ATOM 1789 C C . ALA A 1 219 ? -3.488 12.684 -21.850 1.00 88.31 219 ALA A C 1
ATOM 1791 O O . ALA A 1 219 ? -2.876 13.741 -21.972 1.00 88.31 219 ALA A O 1
ATOM 1792 N N . ALA A 1 220 ? -3.314 11.889 -20.788 1.00 87.75 220 ALA A N 1
ATOM 1793 C CA . ALA A 1 220 ? -2.388 12.181 -19.695 1.00 87.75 220 ALA A CA 1
ATOM 1794 C C . ALA A 1 220 ? -0.925 12.254 -20.151 1.00 87.75 220 ALA A C 1
ATOM 1796 O O . ALA A 1 220 ? -0.229 13.202 -19.795 1.00 87.75 220 ALA A O 1
ATOM 1797 N N . VAL A 1 221 ? -0.467 11.300 -20.968 1.00 86.38 221 VAL A N 1
ATOM 1798 C CA . VAL A 1 221 ? 0.889 11.346 -21.541 1.00 86.38 221 VAL A CA 1
ATOM 1799 C C . VAL A 1 221 ? 1.039 12.544 -22.474 1.00 86.38 221 VAL A C 1
ATOM 1801 O O . VAL A 1 221 ? 2.017 13.276 -22.378 1.00 86.38 221 VAL A O 1
ATOM 1804 N N . GLN A 1 222 ? 0.056 12.794 -23.340 1.00 86.75 222 GLN A N 1
ATOM 1805 C CA . GLN A 1 222 ? 0.110 13.884 -24.321 1.00 86.75 222 GLN A CA 1
ATOM 1806 C C . GLN A 1 222 ? 0.042 15.288 -23.704 1.00 86.75 222 GLN A C 1
ATOM 1808 O O . GLN A 1 222 ? 0.407 16.255 -24.371 1.00 86.75 222 GLN A O 1
ATOM 1813 N N . CYS A 1 223 ? -0.403 15.421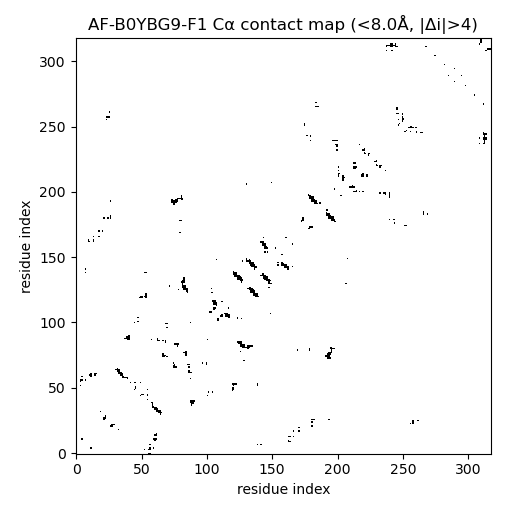 -22.450 1.00 85.44 223 CYS A N 1
ATOM 1814 C CA . CYS A 1 223 ? -0.381 16.695 -21.730 1.00 85.44 223 CYS A CA 1
ATOM 1815 C C . CYS A 1 223 ? 1.032 17.206 -21.436 1.00 85.44 223 CYS A C 1
ATOM 1817 O O . CYS A 1 223 ? 1.197 18.405 -21.220 1.00 85.44 223 CYS A O 1
ATOM 1819 N N . GLU A 1 224 ? 2.036 16.331 -21.419 1.00 81.69 224 GLU A N 1
ATOM 1820 C CA . GLU A 1 224 ? 3.419 16.732 -21.205 1.00 81.69 224 GLU A CA 1
ATOM 1821 C C . GLU A 1 224 ? 4.109 16.980 -22.548 1.00 81.69 224 GLU A C 1
ATOM 1823 O O . GLU A 1 224 ? 4.175 16.102 -23.405 1.00 81.69 224 GLU A O 1
ATOM 1828 N N . GLU A 1 225 ? 4.628 18.191 -22.753 1.00 79.75 225 GLU A N 1
ATOM 1829 C CA . GLU A 1 225 ? 5.226 18.583 -24.038 1.00 79.75 225 GLU A CA 1
ATOM 1830 C C . GLU A 1 225 ? 6.616 17.971 -24.250 1.00 79.75 225 GLU A C 1
ATOM 1832 O O . GLU A 1 225 ? 7.070 17.808 -25.384 1.00 79.75 225 GLU A O 1
ATOM 1837 N N . ARG A 1 226 ? 7.326 17.649 -23.161 1.00 78.50 226 ARG A N 1
ATOM 1838 C CA . ARG A 1 226 ? 8.690 17.122 -23.229 1.00 78.50 226 ARG A CA 1
ATOM 1839 C C . ARG A 1 226 ? 8.663 15.607 -23.306 1.00 78.50 226 ARG A C 1
ATOM 1841 O O . ARG A 1 226 ? 8.129 14.952 -22.417 1.00 78.50 226 ARG A O 1
ATOM 1848 N N . GLU A 1 227 ? 9.390 15.050 -24.270 1.00 76.69 227 GLU A N 1
ATOM 1849 C CA . GLU A 1 227 ? 9.567 13.599 -24.429 1.00 76.69 227 GLU A CA 1
ATOM 1850 C C . GLU A 1 227 ? 10.001 12.910 -23.121 1.00 76.69 227 GLU A C 1
ATOM 1852 O O . GLU A 1 227 ? 9.487 11.856 -22.770 1.00 76.69 227 GLU A O 1
ATOM 1857 N N . VAL A 1 228 ? 10.885 13.543 -22.338 1.00 74.94 228 VAL A N 1
ATOM 1858 C CA . VAL A 1 228 ? 11.339 13.011 -21.038 1.00 74.94 228 VAL A CA 1
ATOM 1859 C C . VAL A 1 228 ? 10.194 12.887 -20.027 1.00 74.94 228 VAL A C 1
ATOM 1861 O O . VAL A 1 228 ? 10.157 11.932 -19.254 1.00 74.94 228 VAL A O 1
ATOM 1864 N N . GLY A 1 229 ? 9.273 13.849 -20.009 1.00 78.69 229 GLY A N 1
ATOM 1865 C CA . GLY A 1 229 ? 8.130 13.822 -19.104 1.00 78.69 229 GLY A CA 1
ATOM 1866 C C . GLY A 1 229 ? 7.043 12.848 -19.574 1.00 78.69 229 GLY A C 1
ATOM 1867 O O . GLY A 1 229 ? 6.507 12.105 -18.752 1.00 78.69 229 GLY A O 1
ATOM 1868 N N . GLN A 1 230 ? 6.816 12.748 -20.890 1.00 82.38 230 GLN A N 1
ATOM 1869 C CA . GLN A 1 230 ? 5.973 11.707 -21.494 1.00 82.38 230 GLN A CA 1
ATOM 1870 C C . GLN A 1 230 ? 6.476 10.301 -21.134 1.00 82.38 230 GLN A C 1
ATOM 1872 O O . GLN A 1 230 ? 5.708 9.462 -20.663 1.00 82.38 230 GLN A O 1
ATOM 1877 N N . ASP A 1 231 ? 7.785 10.067 -21.279 1.00 80.38 231 ASP A N 1
ATOM 1878 C CA . ASP A 1 231 ? 8.444 8.810 -20.914 1.00 80.38 231 ASP A CA 1
ATOM 1879 C C . ASP A 1 231 ? 8.295 8.483 -19.422 1.00 80.38 231 ASP A C 1
ATOM 1881 O O . ASP A 1 231 ? 8.155 7.310 -19.071 1.00 80.38 231 ASP A O 1
ATOM 1885 N N . SER A 1 232 ? 8.299 9.495 -18.547 1.00 83.12 232 SER A N 1
ATOM 1886 C CA . SER A 1 232 ? 8.093 9.306 -17.106 1.00 83.12 232 SER A CA 1
ATOM 1887 C C . SER A 1 232 ? 6.676 8.825 -16.797 1.00 83.12 232 SER A C 1
ATOM 1889 O O . SER A 1 232 ? 6.518 7.778 -16.175 1.00 83.12 232 SER A O 1
ATOM 1891 N N . ILE A 1 233 ? 5.649 9.543 -17.271 1.00 86.25 233 ILE A N 1
ATOM 1892 C CA . ILE A 1 233 ? 4.238 9.191 -17.025 1.00 86.25 233 ILE A CA 1
ATOM 1893 C C . ILE A 1 233 ? 3.936 7.799 -17.595 1.00 86.25 233 ILE A C 1
ATOM 1895 O O . ILE A 1 233 ? 3.306 6.969 -16.938 1.00 86.25 233 ILE A O 1
ATOM 1899 N N . ARG A 1 234 ? 4.429 7.522 -18.806 1.00 86.56 234 ARG A N 1
ATOM 1900 C CA . ARG A 1 234 ? 4.293 6.218 -19.459 1.00 86.56 234 ARG A CA 1
ATOM 1901 C C . ARG A 1 234 ? 4.992 5.105 -18.679 1.00 86.56 234 ARG A C 1
ATOM 1903 O O . ARG A 1 234 ? 4.427 4.025 -18.533 1.00 86.56 234 ARG A O 1
ATOM 1910 N N . GLY A 1 235 ? 6.192 5.363 -18.160 1.00 87.44 235 GLY A N 1
ATOM 1911 C CA . GLY A 1 235 ? 6.926 4.421 -17.317 1.00 87.44 235 GLY A CA 1
ATOM 1912 C C . GLY A 1 235 ? 6.148 4.030 -16.060 1.00 87.44 235 GLY A C 1
ATOM 1913 O O . GLY A 1 235 ? 5.996 2.839 -15.793 1.00 87.44 235 GLY A O 1
ATOM 1914 N N . ASP A 1 236 ? 5.597 5.014 -15.345 1.00 88.69 236 ASP A N 1
ATOM 1915 C CA . ASP A 1 236 ? 4.813 4.782 -14.124 1.00 88.69 236 ASP A CA 1
ATOM 1916 C C . ASP A 1 236 ? 3.531 3.982 -14.419 1.00 88.69 236 ASP A C 1
ATOM 1918 O O . ASP A 1 236 ? 3.195 3.032 -13.707 1.00 88.69 236 ASP A O 1
ATOM 1922 N N . LEU A 1 237 ? 2.832 4.317 -15.510 1.00 91.19 237 LEU A N 1
ATOM 1923 C CA . LEU A 1 237 ? 1.643 3.586 -15.958 1.00 91.19 237 LEU A CA 1
ATOM 1924 C C . LEU A 1 237 ? 1.963 2.136 -16.325 1.00 91.19 237 LEU A C 1
ATOM 1926 O O . LEU A 1 237 ? 1.252 1.223 -15.898 1.00 91.19 237 LEU A O 1
ATOM 1930 N N . ASN A 1 238 ? 3.033 1.920 -17.090 1.00 91.94 238 ASN A N 1
ATOM 1931 C CA . ASN A 1 238 ? 3.455 0.587 -17.503 1.00 91.94 238 ASN A CA 1
ATOM 1932 C C . ASN A 1 238 ? 3.886 -0.259 -16.304 1.00 91.94 238 ASN A C 1
ATOM 1934 O O . ASN A 1 238 ? 3.515 -1.427 -16.231 1.00 91.94 238 ASN A O 1
ATOM 1938 N N . GLN A 1 239 ? 4.599 0.323 -15.335 1.00 91.94 239 GLN A N 1
ATOM 1939 C CA . GLN A 1 239 ? 4.941 -0.358 -14.087 1.00 91.94 239 GLN A CA 1
ATOM 1940 C C . GLN A 1 239 ? 3.683 -0.789 -13.326 1.00 91.94 239 GLN A C 1
ATOM 1942 O O . GLN A 1 239 ? 3.548 -1.967 -12.992 1.00 91.94 239 GLN A O 1
ATOM 1947 N N . TRP A 1 240 ? 2.741 0.128 -13.089 1.00 93.81 240 TRP A N 1
ATOM 1948 C CA . TRP A 1 240 ? 1.498 -0.189 -12.380 1.00 93.81 240 TRP A CA 1
ATOM 1949 C C . TRP A 1 240 ? 0.716 -1.313 -13.080 1.00 93.81 240 TRP A C 1
ATOM 1951 O O . TRP A 1 240 ? 0.299 -2.282 -12.441 1.00 93.81 240 TRP A O 1
ATOM 1961 N N . ARG A 1 241 ? 0.580 -1.246 -14.410 1.00 93.88 241 ARG A N 1
ATOM 1962 C CA . ARG A 1 241 ? -0.085 -2.286 -15.212 1.00 93.88 241 ARG A CA 1
ATOM 1963 C C . ARG A 1 241 ? 0.658 -3.615 -15.210 1.00 93.88 241 ARG A C 1
ATOM 1965 O O . ARG A 1 241 ? 0.010 -4.655 -15.105 1.00 93.88 241 ARG A O 1
ATOM 1972 N N . ALA A 1 242 ? 1.985 -3.596 -15.293 1.00 95.44 242 ALA A N 1
ATOM 1973 C CA . ALA A 1 242 ? 2.786 -4.811 -15.260 1.00 95.44 242 ALA A CA 1
ATOM 1974 C C . ALA A 1 242 ? 2.639 -5.546 -13.928 1.00 95.44 242 ALA A C 1
ATOM 1976 O O . ALA A 1 242 ? 2.475 -6.764 -13.911 1.00 95.44 242 ALA A O 1
ATOM 1977 N N . LEU A 1 243 ? 2.587 -4.808 -12.817 1.00 95.50 243 LEU A N 1
ATOM 1978 C CA . LEU A 1 243 ? 2.298 -5.387 -11.509 1.00 95.50 243 LEU A CA 1
ATOM 1979 C C . LEU A 1 243 ? 0.874 -5.965 -11.448 1.00 95.50 243 LEU A C 1
ATOM 1981 O O . LEU A 1 243 ? 0.698 -7.089 -10.985 1.00 95.50 243 LEU A O 1
ATOM 1985 N N . GLN A 1 244 ? -0.142 -5.270 -11.976 1.00 96.31 244 GLN A N 1
ATOM 1986 C CA . GLN A 1 244 ? -1.498 -5.839 -12.066 1.00 96.31 244 GLN A CA 1
ATOM 1987 C C . GLN A 1 244 ? -1.526 -7.142 -12.875 1.00 96.31 244 GLN A C 1
ATOM 1989 O O . GLN A 1 244 ? -2.150 -8.121 -12.460 1.00 96.31 244 GLN A O 1
ATOM 1994 N N . LYS A 1 245 ? -0.870 -7.156 -14.042 1.00 95.75 245 LYS A N 1
ATOM 1995 C CA . LYS A 1 245 ? -0.799 -8.330 -14.915 1.00 95.75 245 LYS A CA 1
ATOM 1996 C C . LYS A 1 245 ? -0.094 -9.485 -14.208 1.00 95.75 245 LYS A C 1
ATOM 1998 O O . LYS A 1 245 ? -0.614 -10.593 -14.222 1.00 95.75 245 LYS A O 1
ATOM 2003 N N . LEU A 1 246 ? 1.012 -9.209 -13.520 1.00 95.88 246 LEU A N 1
ATOM 2004 C CA . LEU A 1 246 ? 1.760 -10.181 -12.727 1.00 95.88 246 LEU A CA 1
ATOM 2005 C C . LEU A 1 246 ? 0.873 -10.901 -11.697 1.00 95.88 246 LEU A C 1
ATOM 2007 O O . LEU A 1 246 ? 0.904 -12.128 -11.631 1.00 95.88 246 LEU A O 1
ATOM 2011 N N . TYR A 1 247 ? 0.052 -10.166 -10.934 1.00 97.06 247 TYR A N 1
ATOM 2012 C CA . TYR A 1 247 ? -0.903 -10.773 -9.997 1.00 97.06 247 TYR A CA 1
ATOM 2013 C C . TYR A 1 247 ? -1.942 -11.645 -10.717 1.00 97.06 247 TYR A C 1
ATOM 2015 O O . TYR A 1 247 ? -2.199 -12.775 -10.301 1.00 97.06 247 TYR A O 1
ATOM 2023 N N . ARG A 1 248 ? -2.529 -11.145 -11.813 1.00 96.19 248 ARG A N 1
ATOM 2024 C CA . ARG A 1 248 ? -3.550 -11.879 -12.585 1.00 96.19 248 ARG A CA 1
ATOM 2025 C C . ARG A 1 248 ? -2.999 -13.155 -13.215 1.00 96.19 248 ARG A C 1
ATOM 2027 O O . ARG A 1 248 ? -3.627 -14.202 -13.114 1.00 96.19 248 ARG A O 1
ATOM 2034 N N . ASP A 1 249 ? -1.815 -13.088 -13.816 1.00 95.38 249 ASP A N 1
ATOM 2035 C CA . ASP A 1 249 ? -1.151 -14.237 -14.438 1.00 95.38 249 ASP A CA 1
ATOM 2036 C C . ASP A 1 249 ? -0.733 -15.305 -13.414 1.00 95.38 249 ASP A C 1
ATOM 2038 O O . ASP A 1 249 ? -0.431 -16.438 -13.796 1.00 95.38 249 ASP A O 1
ATOM 2042 N N . ALA A 1 250 ? -0.652 -14.932 -12.135 1.00 96.75 250 ALA A N 1
ATOM 2043 C CA . ALA A 1 250 ? -0.425 -15.832 -11.012 1.00 96.75 250 ALA A CA 1
ATOM 2044 C C . ALA A 1 250 ? -1.736 -16.317 -10.364 1.00 96.75 250 ALA A C 1
ATOM 2046 O O . ALA A 1 250 ? -1.686 -16.960 -9.326 1.00 96.75 250 ALA A O 1
ATOM 2047 N N . GLY A 1 251 ? -2.908 -16.031 -10.945 1.00 96.12 251 GLY A N 1
ATOM 2048 C CA . GLY A 1 251 ? -4.196 -16.563 -10.482 1.00 96.12 251 GLY A CA 1
ATOM 2049 C C . GLY A 1 251 ? -4.942 -15.688 -9.471 1.00 96.12 251 GLY A C 1
ATOM 2050 O O . GLY A 1 251 ? -5.893 -16.150 -8.838 1.00 96.12 251 GLY A O 1
ATOM 2051 N N . TRP A 1 252 ? -4.552 -14.420 -9.295 1.00 96.56 252 TRP A N 1
ATOM 2052 C CA . TRP A 1 252 ? -5.305 -13.495 -8.444 1.00 96.56 252 TRP A CA 1
ATOM 2053 C C . TRP A 1 252 ? -6.714 -13.230 -9.015 1.00 96.56 252 TRP A C 1
ATOM 2055 O O . TRP A 1 252 ? -6.846 -12.960 -10.207 1.00 96.56 252 TRP A O 1
ATOM 2065 N N . ALA A 1 253 ? -7.798 -13.245 -8.229 1.00 87.81 253 ALA A N 1
ATOM 2066 C CA . ALA A 1 253 ? -7.885 -13.328 -6.762 1.00 87.81 253 ALA A CA 1
ATOM 2067 C C . ALA A 1 253 ? -8.296 -14.712 -6.223 1.00 87.81 253 ALA A C 1
ATOM 2069 O O . ALA A 1 253 ? -8.548 -14.840 -5.022 1.00 87.81 253 ALA A O 1
ATOM 2070 N N . ASP A 1 254 ? -8.354 -15.732 -7.075 1.00 88.69 254 ASP A N 1
ATOM 2071 C CA . ASP A 1 254 ? -8.930 -17.037 -6.755 1.00 88.69 254 ASP A CA 1
ATOM 2072 C C . ASP A 1 254 ? -7.828 -18.029 -6.349 1.00 88.69 254 ASP A C 1
ATOM 2074 O O . ASP A 1 254 ? -7.459 -18.092 -5.166 1.00 88.69 254 ASP A O 1
ATOM 2078 N N . GLU A 1 255 ? -7.262 -18.742 -7.326 1.00 92.25 255 GLU A N 1
ATOM 2079 C CA . GLU A 1 255 ? -6.204 -19.753 -7.189 1.00 92.25 255 GLU A CA 1
ATOM 2080 C C . GLU A 1 255 ? -4.807 -19.121 -7.312 1.00 92.25 255 GLU A C 1
ATOM 2082 O O . GLU A 1 255 ? -4.055 -19.397 -8.243 1.00 92.25 255 GLU A O 1
ATOM 2087 N N . PHE A 1 256 ? -4.474 -18.223 -6.382 1.00 96.12 256 PHE A N 1
ATOM 2088 C CA . PHE A 1 256 ? -3.210 -17.486 -6.426 1.00 96.12 256 PHE A CA 1
ATOM 2089 C C . PHE A 1 256 ? -1.994 -18.376 -6.109 1.00 96.12 256 PHE A C 1
ATOM 2091 O O . PHE A 1 256 ? -1.857 -18.872 -4.988 1.00 96.12 256 PHE A O 1
ATOM 2098 N N . ASP A 1 257 ? -1.096 -18.529 -7.083 1.00 96.50 257 ASP A N 1
ATOM 2099 C CA . ASP A 1 257 ? 0.202 -19.193 -6.954 1.00 96.50 257 ASP A CA 1
ATOM 2100 C C . ASP A 1 257 ? 1.279 -18.177 -6.554 1.00 96.50 257 ASP A C 1
ATOM 2102 O O . ASP A 1 257 ? 1.864 -17.458 -7.372 1.00 96.50 257 ASP A O 1
ATOM 2106 N N . GLY A 1 258 ? 1.531 -18.122 -5.251 1.00 93.69 258 GLY A N 1
ATOM 2107 C CA . GLY A 1 258 ? 2.481 -17.195 -4.660 1.00 93.69 258 GLY A CA 1
ATOM 2108 C C . GLY A 1 258 ? 3.951 -17.463 -4.996 1.00 93.69 258 GLY A C 1
ATOM 2109 O O . GLY A 1 258 ? 4.735 -16.521 -5.100 1.00 93.69 258 GLY A O 1
ATOM 2110 N N . GLU A 1 259 ? 4.343 -18.722 -5.215 1.00 94.00 259 GLU A N 1
ATOM 2111 C CA . GLU A 1 259 ? 5.722 -19.056 -5.597 1.00 94.00 259 GLU A CA 1
ATOM 2112 C C . GLU A 1 259 ? 5.996 -18.617 -7.040 1.00 94.00 259 GLU A C 1
ATOM 2114 O O . GLU A 1 259 ? 7.021 -17.987 -7.330 1.00 94.00 259 GLU A O 1
ATOM 2119 N N . LEU A 1 260 ? 5.045 -18.881 -7.941 1.00 95.88 260 LEU A N 1
ATOM 2120 C CA . LEU A 1 260 ? 5.090 -18.382 -9.312 1.00 95.88 260 LEU A CA 1
ATOM 2121 C C . LEU A 1 260 ? 5.129 -16.852 -9.347 1.00 95.88 260 LEU A C 1
ATOM 2123 O O . LEU A 1 260 ? 5.930 -16.279 -10.093 1.00 95.88 260 LEU A O 1
ATOM 2127 N N . PHE A 1 261 ? 4.289 -16.197 -8.539 1.00 96.31 261 PHE A N 1
ATOM 2128 C CA . PHE A 1 261 ? 4.276 -14.744 -8.400 1.00 96.31 261 PHE A CA 1
ATOM 2129 C C . PHE A 1 261 ? 5.644 -14.208 -7.970 1.00 96.31 261 PHE A C 1
ATOM 2131 O O . PHE A 1 261 ? 6.185 -13.325 -8.634 1.00 96.31 261 PHE A O 1
ATOM 2138 N N . ASP A 1 262 ? 6.240 -14.760 -6.911 1.00 94.25 262 ASP A N 1
ATOM 2139 C CA . ASP A 1 262 ? 7.521 -14.287 -6.382 1.00 94.25 262 ASP A CA 1
ATOM 2140 C C . ASP A 1 262 ? 8.667 -14.440 -7.384 1.00 94.25 262 ASP A C 1
ATOM 2142 O O . ASP A 1 262 ? 9.494 -13.534 -7.529 1.00 94.25 262 ASP A O 1
ATOM 2146 N N . ASN A 1 263 ? 8.705 -15.557 -8.112 1.00 94.56 263 ASN A N 1
ATOM 2147 C CA . ASN A 1 263 ? 9.706 -15.788 -9.151 1.00 94.56 263 ASN A CA 1
ATOM 2148 C C . ASN A 1 263 ? 9.560 -14.782 -10.302 1.00 94.56 263 ASN A C 1
ATOM 2150 O O . ASN A 1 263 ? 10.527 -14.109 -10.665 1.00 94.56 263 ASN A O 1
ATOM 2154 N N . ARG A 1 264 ? 8.337 -14.600 -10.814 1.00 95.44 264 ARG A N 1
ATOM 2155 C CA . ARG A 1 264 ? 8.059 -13.635 -11.889 1.00 95.44 264 ARG A CA 1
ATOM 2156 C C . ARG A 1 264 ? 8.268 -12.186 -11.450 1.00 95.44 264 ARG A C 1
ATOM 2158 O O . ARG A 1 264 ? 8.748 -11.384 -12.246 1.00 95.44 264 ARG A O 1
ATOM 2165 N N . ARG A 1 265 ? 7.967 -11.846 -10.192 1.00 95.31 265 ARG A N 1
ATOM 2166 C CA . ARG A 1 265 ? 8.227 -10.521 -9.612 1.00 95.31 265 ARG A CA 1
ATOM 2167 C C . ARG A 1 265 ? 9.714 -10.191 -9.653 1.00 95.31 265 ARG A C 1
ATOM 2169 O O . ARG A 1 265 ? 10.075 -9.129 -10.149 1.00 95.31 265 ARG A O 1
ATOM 2176 N N . ARG A 1 266 ? 10.577 -11.094 -9.172 1.00 94.62 266 ARG A N 1
ATOM 2177 C CA . ARG A 1 266 ? 12.037 -10.886 -9.198 1.00 94.62 266 ARG A CA 1
ATOM 2178 C C . ARG A 1 266 ? 12.552 -10.684 -10.621 1.00 94.62 266 ARG A C 1
ATOM 2180 O O . ARG A 1 266 ? 13.337 -9.769 -10.864 1.00 94.62 266 ARG A O 1
ATOM 2187 N N . ASP A 1 267 ? 12.083 -11.494 -11.568 1.00 94.62 267 ASP A N 1
ATOM 2188 C CA . ASP A 1 267 ? 12.465 -11.354 -12.975 1.00 94.62 267 ASP A CA 1
ATOM 2189 C C . ASP A 1 267 ? 12.002 -10.016 -13.572 1.00 94.62 267 ASP A C 1
ATOM 2191 O O . ASP A 1 267 ? 12.813 -9.318 -14.187 1.00 94.62 267 ASP A O 1
ATOM 2195 N N . LEU A 1 268 ? 10.743 -9.623 -13.342 1.00 94.75 268 LEU A N 1
ATOM 2196 C CA . LEU A 1 268 ? 10.191 -8.341 -13.785 1.00 94.75 268 LEU A CA 1
ATOM 2197 C C . LEU A 1 268 ? 11.028 -7.170 -13.251 1.00 94.75 268 LEU A C 1
ATOM 2199 O O . LEU A 1 268 ? 11.469 -6.318 -14.025 1.00 94.75 268 LEU A O 1
ATOM 2203 N N . LEU A 1 269 ? 11.302 -7.151 -11.944 1.00 93.38 269 LEU A N 1
ATOM 2204 C CA . LEU A 1 269 ? 12.039 -6.065 -11.293 1.00 93.38 269 LEU A CA 1
ATOM 2205 C C . LEU A 1 269 ? 13.499 -5.994 -11.728 1.00 93.38 269 LEU A C 1
ATOM 2207 O O . LEU A 1 269 ? 14.010 -4.897 -11.971 1.00 93.38 269 LEU A O 1
ATOM 2211 N N . ARG A 1 270 ? 14.157 -7.143 -11.916 1.00 94.31 270 ARG A N 1
ATOM 2212 C CA . ARG A 1 270 ? 15.508 -7.197 -12.487 1.00 94.31 270 ARG A CA 1
ATOM 2213 C C . ARG A 1 270 ? 15.540 -6.530 -13.861 1.00 94.31 270 ARG A C 1
ATOM 2215 O O . ARG A 1 270 ? 16.366 -5.647 -14.093 1.00 94.31 270 ARG A O 1
ATOM 2222 N N . VAL A 1 271 ? 14.625 -6.909 -14.757 1.00 94.38 271 VAL A N 1
ATOM 2223 C CA . VAL A 1 271 ? 14.575 -6.351 -16.117 1.00 94.38 271 VAL A CA 1
ATOM 2224 C C . VAL A 1 271 ? 14.236 -4.859 -16.088 1.00 94.38 271 VAL A C 1
ATOM 2226 O O . VAL A 1 271 ? 14.901 -4.073 -16.764 1.00 94.38 271 VAL A O 1
ATOM 2229 N N . MET A 1 272 ? 13.277 -4.431 -15.261 1.00 92.31 272 MET A N 1
ATOM 2230 C CA . MET A 1 272 ? 12.945 -3.011 -15.087 1.00 92.31 272 MET A CA 1
ATOM 2231 C C . MET A 1 272 ? 14.156 -2.186 -14.631 1.00 92.31 272 MET A C 1
ATOM 2233 O O . MET A 1 272 ? 14.441 -1.134 -15.210 1.00 92.31 272 MET A O 1
ATOM 2237 N N . LYS A 1 273 ? 14.910 -2.672 -13.637 1.00 90.88 273 LYS A N 1
ATOM 2238 C CA . LYS A 1 273 ? 16.120 -2.013 -13.119 1.00 90.88 273 LYS A CA 1
ATOM 2239 C C . LYS A 1 273 ? 17.213 -1.917 -14.184 1.00 90.88 273 LYS A C 1
ATOM 2241 O O . LYS A 1 273 ? 17.830 -0.859 -14.337 1.00 90.88 273 LYS A O 1
ATOM 2246 N N . ASP A 1 274 ? 17.407 -2.974 -14.971 1.00 92.56 274 ASP A N 1
ATOM 2247 C CA . ASP A 1 274 ? 18.362 -2.995 -16.082 1.00 92.56 274 ASP A CA 1
ATOM 2248 C C . ASP A 1 274 ? 17.979 -2.015 -17.198 1.00 92.56 274 ASP A C 1
ATOM 2250 O O . ASP A 1 274 ? 18.842 -1.303 -17.731 1.00 92.56 274 ASP A O 1
ATOM 2254 N N . LEU A 1 275 ? 16.692 -1.941 -17.551 1.00 91.25 275 LEU A N 1
ATOM 2255 C CA . LEU A 1 275 ? 16.176 -0.992 -18.539 1.00 91.25 275 LEU A CA 1
ATOM 2256 C C . LEU A 1 275 ? 16.296 0.452 -18.040 1.00 91.25 275 LEU A C 1
ATOM 2258 O O . LEU A 1 275 ? 16.756 1.319 -18.787 1.00 91.25 275 LEU A O 1
ATOM 2262 N N . GLN A 1 276 ? 15.965 0.717 -16.774 1.00 87.25 276 GLN A N 1
ATOM 2263 C CA . GLN A 1 276 ? 16.118 2.040 -16.166 1.00 87.25 276 GLN A CA 1
ATOM 2264 C C . GLN A 1 276 ? 17.594 2.464 -16.117 1.00 87.25 276 GLN A C 1
ATOM 2266 O O . GLN A 1 276 ? 17.932 3.602 -16.456 1.00 87.25 276 GLN A O 1
ATOM 2271 N N . GLY A 1 277 ? 18.490 1.547 -15.743 1.00 89.00 277 GLY A N 1
ATOM 2272 C CA . GLY A 1 277 ? 19.932 1.776 -15.726 1.00 89.00 277 GLY A CA 1
ATOM 2273 C C . GLY A 1 277 ? 20.488 2.126 -17.107 1.00 89.00 277 GLY A C 1
ATOM 2274 O O . GLY A 1 277 ? 21.278 3.063 -17.233 1.00 89.00 277 GLY A O 1
ATOM 2275 N N . GLN A 1 278 ? 20.045 1.426 -18.153 1.00 89.50 278 GLN A N 1
ATOM 2276 C CA . GLN A 1 278 ? 20.423 1.717 -19.539 1.00 89.50 278 GLN A CA 1
ATOM 2277 C C . GLN A 1 278 ? 19.833 3.039 -20.043 1.00 89.50 278 GLN A C 1
ATOM 2279 O O . GLN A 1 278 ? 20.567 3.840 -20.615 1.00 89.50 278 GLN A O 1
ATOM 2284 N N . SER A 1 279 ? 18.559 3.323 -19.755 1.00 87.19 279 SER A N 1
ATOM 2285 C CA . SER A 1 279 ? 17.914 4.603 -20.088 1.00 87.19 279 SER A CA 1
ATOM 2286 C C . SER A 1 279 ? 18.680 5.794 -19.495 1.00 87.19 279 SER A C 1
ATOM 2288 O O . SER A 1 279 ? 19.051 6.730 -20.203 1.00 87.19 279 SER A O 1
ATOM 2290 N N . ARG A 1 280 ? 19.056 5.716 -18.208 1.00 86.25 280 ARG A N 1
ATOM 2291 C CA . ARG A 1 280 ? 19.880 6.745 -17.548 1.00 86.25 280 ARG A CA 1
ATOM 2292 C C . ARG A 1 280 ? 21.248 6.931 -18.205 1.00 86.25 280 ARG A C 1
ATOM 2294 O O . ARG A 1 280 ? 21.765 8.044 -18.192 1.00 86.25 280 ARG A O 1
ATOM 2301 N N . ARG A 1 281 ? 21.858 5.868 -18.741 1.00 88.56 281 ARG A N 1
ATOM 2302 C CA . ARG A 1 281 ? 23.132 5.972 -19.473 1.00 88.56 281 ARG A CA 1
ATOM 2303 C C . ARG A 1 281 ? 22.941 6.718 -20.789 1.00 88.56 281 ARG A C 1
ATOM 2305 O O . ARG A 1 281 ? 23.729 7.614 -21.059 1.00 88.56 281 ARG A O 1
ATOM 2312 N N . TRP A 1 282 ? 21.888 6.408 -21.546 1.00 88.31 282 TRP A N 1
ATOM 2313 C CA . TRP A 1 282 ? 21.578 7.100 -22.799 1.00 88.31 282 TRP A CA 1
ATOM 2314 C C . TRP A 1 282 ? 21.270 8.586 -22.589 1.00 88.31 282 TRP A C 1
ATOM 2316 O O . TRP A 1 282 ? 21.843 9.423 -23.280 1.00 88.31 282 TRP A O 1
ATOM 2326 N N . ASN A 1 283 ? 20.483 8.929 -21.566 1.00 83.62 283 ASN A N 1
ATOM 2327 C CA . ASN A 1 283 ? 20.116 10.319 -21.258 1.00 83.62 283 ASN A C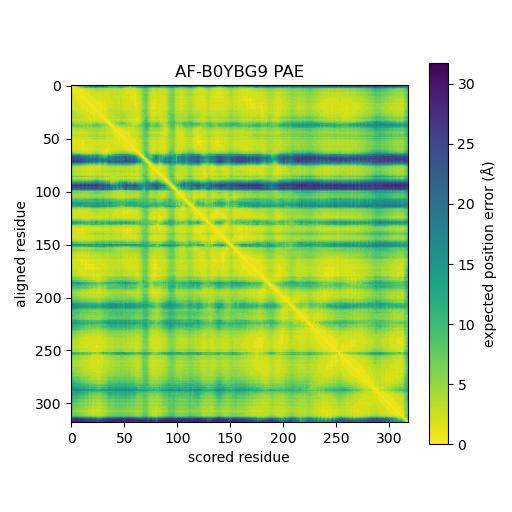A 1
ATOM 2328 C C . ASN A 1 283 ? 21.294 11.194 -20.793 1.00 83.62 283 ASN A C 1
ATOM 2330 O O . ASN A 1 283 ? 21.187 12.417 -20.786 1.00 83.62 283 ASN A O 1
ATOM 2334 N N . ARG A 1 284 ? 22.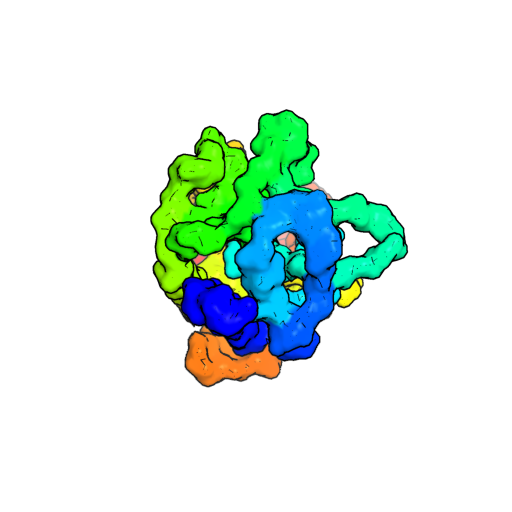418 10.594 -20.378 1.00 87.25 284 ARG A N 1
ATOM 2335 C CA . ARG A 1 284 ? 23.634 11.329 -19.986 1.00 87.25 284 ARG A CA 1
ATOM 2336 C C . ARG A 1 284 ? 24.506 11.734 -21.169 1.00 87.25 284 ARG A C 1
ATOM 2338 O O . ARG A 1 284 ? 25.444 12.500 -20.972 1.00 87.25 284 ARG A O 1
ATOM 2345 N N . ILE A 1 285 ? 24.243 11.195 -22.356 1.00 87.75 285 ILE A N 1
ATOM 2346 C CA . ILE A 1 285 ? 25.038 11.456 -23.551 1.00 87.75 285 ILE A CA 1
ATOM 2347 C C . ILE A 1 285 ? 24.349 12.579 -24.334 1.00 87.75 285 ILE A C 1
ATOM 2349 O O . ILE A 1 285 ? 23.229 12.369 -24.803 1.00 87.75 285 ILE A O 1
ATOM 2353 N N . PRO A 1 286 ? 24.988 13.754 -24.489 1.00 88.19 286 PRO A N 1
ATOM 2354 C CA . PRO A 1 286 ? 24.444 14.838 -25.301 1.00 88.19 286 PRO A CA 1
ATOM 2355 C C . PRO A 1 286 ? 24.185 14.387 -26.745 1.00 88.19 286 PRO A C 1
ATOM 2357 O O . PRO A 1 286 ? 24.973 13.630 -27.312 1.00 88.19 286 PRO A O 1
ATOM 2360 N N . GLU A 1 287 ? 23.084 14.838 -27.347 1.00 85.38 287 GLU A N 1
ATOM 2361 C CA . GLU A 1 287 ? 22.635 14.365 -28.669 1.00 85.38 287 GLU A CA 1
ATOM 2362 C C . GLU A 1 287 ? 23.634 14.676 -29.798 1.00 85.38 287 GLU A C 1
ATOM 2364 O O . GLU A 1 287 ? 23.850 13.871 -30.708 1.00 85.38 287 GLU A O 1
ATOM 2369 N N . ASP A 1 288 ? 24.297 15.825 -29.702 1.00 90.69 288 ASP A N 1
ATOM 2370 C CA . ASP A 1 288 ? 25.368 16.271 -30.597 1.00 90.69 288 ASP A CA 1
ATOM 2371 C C . ASP A 1 288 ? 26.646 15.425 -30.469 1.00 90.69 288 ASP A C 1
ATOM 2373 O O . ASP A 1 288 ? 27.445 15.354 -31.402 1.00 90.69 288 ASP A O 1
ATOM 2377 N N . SER A 1 289 ? 26.809 14.734 -29.340 1.00 90.81 289 SER A N 1
ATOM 2378 C CA . SER A 1 289 ? 27.946 13.862 -29.040 1.00 90.81 289 SER A CA 1
ATOM 2379 C C . SER A 1 289 ? 27.706 12.397 -29.426 1.00 90.81 289 SER A C 1
ATOM 2381 O O . SER A 1 289 ? 28.625 11.581 -29.329 1.00 90.81 289 SER A O 1
ATOM 2383 N N . LYS A 1 290 ? 26.492 12.028 -29.861 1.00 92.56 290 LYS A N 1
ATOM 2384 C CA . LYS A 1 290 ? 26.168 10.652 -30.269 1.00 92.56 290 LYS A CA 1
ATOM 2385 C C . LYS A 1 290 ? 26.684 10.361 -31.680 1.00 92.56 290 LYS A C 1
ATOM 2387 O O . LYS A 1 290 ? 26.338 11.047 -32.645 1.00 92.56 290 LYS A O 1
ATOM 2392 N N . THR A 1 291 ? 27.477 9.299 -31.817 1.00 95.06 291 THR A N 1
ATOM 2393 C CA . THR A 1 291 ? 27.842 8.742 -33.129 1.00 95.06 291 THR A CA 1
ATOM 2394 C C . THR A 1 291 ? 26.646 8.023 -33.760 1.00 95.06 291 THR A C 1
ATOM 2396 O O . THR A 1 291 ? 25.675 7.695 -33.077 1.00 95.06 291 THR A O 1
ATOM 2399 N N . GLU A 1 292 ? 26.699 7.734 -35.063 1.00 93.81 292 GLU A N 1
ATOM 2400 C CA . GLU A 1 292 ? 25.614 6.986 -35.719 1.00 93.81 292 GLU A CA 1
ATOM 2401 C C . GLU A 1 292 ? 25.432 5.580 -35.126 1.00 93.81 292 GLU A C 1
ATOM 2403 O O . GLU A 1 292 ? 24.306 5.146 -34.899 1.00 93.81 292 GLU A O 1
ATOM 2408 N N . GLU A 1 293 ? 26.525 4.901 -34.769 1.00 94.62 293 GLU A N 1
ATOM 2409 C CA . GLU A 1 293 ? 26.472 3.608 -34.075 1.00 94.62 293 GLU A CA 1
ATOM 2410 C C . GLU A 1 293 ? 25.743 3.713 -32.729 1.00 94.62 293 GLU A C 1
ATOM 2412 O O . GLU A 1 293 ? 24.917 2.862 -32.397 1.00 94.62 293 GLU A O 1
ATOM 2417 N N . MET A 1 294 ? 25.986 4.791 -31.976 1.00 93.25 294 MET A N 1
ATOM 2418 C CA . MET A 1 294 ? 25.293 5.051 -30.714 1.00 93.25 294 MET A CA 1
ATOM 2419 C C . MET A 1 294 ? 23.801 5.313 -30.934 1.00 93.25 294 MET A C 1
ATOM 2421 O O . MET A 1 294 ? 22.987 4.792 -30.177 1.00 93.25 294 MET A O 1
ATOM 2425 N N . ARG A 1 295 ? 23.423 6.045 -31.991 1.00 90.50 295 ARG A N 1
ATOM 2426 C CA . ARG A 1 295 ? 22.008 6.261 -32.347 1.00 90.50 295 ARG A CA 1
ATOM 2427 C C . ARG A 1 295 ? 21.306 4.973 -32.773 1.00 90.50 295 ARG A C 1
ATOM 2429 O O . ARG A 1 295 ? 20.125 4.792 -32.484 1.00 90.50 295 ARG A O 1
ATOM 2436 N N . ILE A 1 296 ? 21.997 4.074 -33.474 1.00 93.69 296 ILE A N 1
ATOM 2437 C CA . ILE A 1 296 ? 21.465 2.747 -33.825 1.00 93.69 296 ILE A CA 1
ATOM 2438 C C . ILE A 1 296 ? 21.263 1.909 -32.557 1.00 93.69 296 ILE A C 1
ATOM 2440 O O . ILE A 1 296 ? 20.189 1.341 -32.362 1.00 93.69 296 ILE A O 1
ATOM 2444 N N . ALA A 1 297 ? 22.257 1.876 -31.667 1.00 93.88 297 ALA A N 1
ATOM 2445 C CA . ALA A 1 297 ? 22.176 1.141 -30.408 1.00 93.88 297 ALA A CA 1
ATOM 2446 C C . ALA A 1 297 ? 21.083 1.689 -29.471 1.00 93.88 297 ALA A C 1
ATOM 2448 O O . ALA A 1 297 ? 20.363 0.907 -28.851 1.00 93.88 297 ALA A O 1
ATOM 2449 N N . GLU A 1 298 ? 20.905 3.010 -29.401 1.00 91.88 298 GLU A N 1
ATOM 2450 C CA . GLU A 1 298 ? 19.818 3.631 -28.641 1.00 91.88 298 GLU A CA 1
ATOM 2451 C C . GLU A 1 298 ? 18.444 3.275 -29.225 1.00 91.88 298 GLU A C 1
ATOM 2453 O O . GLU A 1 298 ? 17.535 2.928 -28.471 1.00 91.88 298 GLU A O 1
ATOM 2458 N N . ARG A 1 299 ? 18.284 3.297 -30.556 1.00 90.19 299 ARG A N 1
ATOM 2459 C CA . ARG A 1 299 ? 17.036 2.869 -31.212 1.00 90.19 299 ARG A CA 1
ATOM 2460 C C . ARG A 1 299 ? 16.702 1.410 -30.903 1.00 90.19 299 ARG A C 1
ATOM 2462 O O . ARG A 1 299 ? 15.570 1.123 -30.524 1.00 90.19 299 ARG A O 1
ATOM 2469 N N . ALA A 1 300 ? 17.683 0.512 -30.990 1.00 93.50 300 ALA A N 1
ATOM 2470 C CA . ALA A 1 300 ? 17.503 -0.894 -30.629 1.00 93.50 300 ALA A CA 1
ATOM 2471 C C . ALA A 1 300 ? 17.149 -1.068 -29.140 1.00 93.50 300 ALA A C 1
ATOM 2473 O O . ALA A 1 300 ? 16.279 -1.863 -28.789 1.00 93.50 300 ALA A O 1
ATOM 2474 N N . PHE A 1 301 ? 17.783 -0.289 -28.255 1.00 92.75 301 PHE A N 1
ATOM 2475 C CA . PHE A 1 301 ? 17.440 -0.256 -26.833 1.00 92.75 301 PHE A CA 1
ATOM 2476 C C . PHE A 1 301 ? 15.986 0.176 -26.605 1.00 92.75 301 PHE A C 1
ATOM 2478 O O . PHE A 1 301 ? 15.272 -0.492 -25.855 1.00 92.75 301 PHE A O 1
ATOM 2485 N N . ARG A 1 302 ? 15.550 1.269 -27.247 1.00 88.19 302 ARG A N 1
ATOM 2486 C CA . ARG A 1 302 ? 14.175 1.776 -27.147 1.00 88.19 302 ARG A CA 1
ATOM 2487 C C . ARG A 1 302 ? 13.181 0.730 -27.637 1.00 88.19 302 ARG A C 1
ATOM 2489 O O . ARG A 1 302 ? 12.262 0.419 -26.897 1.00 88.19 302 ARG A O 1
ATOM 2496 N N . GLN A 1 303 ? 13.420 0.111 -28.793 1.00 90.25 303 GLN A N 1
ATOM 2497 C CA . GLN A 1 303 ? 12.562 -0.960 -29.307 1.00 90.25 303 GLN A CA 1
ATOM 2498 C C . GLN A 1 303 ? 12.412 -2.112 -28.303 1.00 90.25 303 GLN A C 1
ATOM 2500 O O . GLN A 1 303 ? 11.293 -2.473 -27.956 1.00 90.25 303 GLN A O 1
ATOM 2505 N N . ARG A 1 304 ? 13.522 -2.630 -27.762 1.00 92.75 304 ARG A N 1
ATOM 2506 C CA . ARG A 1 304 ? 13.481 -3.699 -26.752 1.00 92.75 304 ARG A CA 1
ATOM 2507 C C . ARG A 1 304 ? 12.725 -3.279 -25.485 1.00 92.75 304 ARG A C 1
ATOM 2509 O O . ARG A 1 304 ? 12.059 -4.097 -24.861 1.00 92.75 304 ARG A O 1
ATOM 2516 N N . ARG A 1 305 ? 12.855 -2.013 -25.070 1.00 90.44 305 ARG A N 1
ATOM 2517 C CA . ARG A 1 305 ? 12.109 -1.458 -23.929 1.00 90.44 305 ARG A CA 1
ATOM 2518 C C . ARG A 1 305 ? 10.604 -1.448 -24.211 1.00 90.44 305 ARG A C 1
ATOM 2520 O O . ARG A 1 305 ? 9.841 -1.822 -23.330 1.00 90.44 305 ARG A O 1
ATOM 2527 N N . GLU A 1 306 ? 10.190 -1.039 -25.408 1.00 87.75 306 GLU A N 1
ATOM 2528 C CA . GLU A 1 306 ? 8.775 -1.052 -25.802 1.00 87.75 306 GLU A CA 1
ATOM 2529 C C . GLU A 1 306 ? 8.228 -2.486 -25.901 1.00 87.75 306 GLU A C 1
ATOM 2531 O O . GLU A 1 306 ? 7.145 -2.753 -25.395 1.00 87.75 306 GLU A O 1
ATOM 2536 N N . GLU A 1 307 ? 8.987 -3.427 -26.474 1.00 91.38 307 GLU A N 1
ATOM 2537 C CA . GLU A 1 307 ? 8.615 -4.852 -26.539 1.00 91.38 307 GLU A CA 1
ATOM 2538 C C . GLU A 1 307 ? 8.406 -5.447 -25.140 1.00 91.38 307 GLU A C 1
ATOM 2540 O O . GLU A 1 307 ? 7.391 -6.093 -24.883 1.00 91.38 307 GLU A O 1
ATOM 2545 N N . PHE A 1 308 ? 9.320 -5.158 -24.209 1.00 93.50 308 PHE A N 1
ATOM 2546 C CA . PHE A 1 308 ? 9.192 -5.577 -22.814 1.00 93.50 308 PHE A CA 1
ATOM 2547 C C . PHE A 1 308 ? 7.911 -5.047 -22.160 1.00 93.50 308 PHE A C 1
ATOM 2549 O O . PHE A 1 308 ? 7.230 -5.790 -21.451 1.00 93.50 308 PHE A O 1
ATOM 2556 N N . TRP A 1 309 ? 7.572 -3.772 -22.380 1.00 91.50 309 TRP A N 1
ATOM 2557 C CA . TRP A 1 309 ? 6.356 -3.197 -21.810 1.00 91.50 309 TRP A CA 1
ATOM 2558 C C . TRP A 1 309 ? 5.090 -3.740 -22.464 1.00 91.50 309 TRP A C 1
ATOM 2560 O O . TRP A 1 309 ? 4.138 -4.024 -21.744 1.00 91.50 309 TRP A O 1
ATOM 2570 N N . ALA A 1 310 ? 5.086 -3.957 -23.779 1.00 89.19 310 ALA A N 1
ATOM 2571 C CA . ALA A 1 310 ? 3.960 -4.583 -24.467 1.00 89.19 310 ALA A CA 1
ATOM 2572 C C . ALA A 1 310 ? 3.670 -5.990 -23.912 1.00 89.19 310 ALA A C 1
ATOM 2574 O O . ALA A 1 310 ? 2.515 -6.342 -23.673 1.00 89.19 310 ALA A O 1
ATOM 2575 N N . GLU A 1 311 ? 4.715 -6.772 -23.630 1.00 91.75 311 GLU A N 1
ATOM 2576 C CA . GLU A 1 311 ? 4.583 -8.093 -23.008 1.00 91.75 311 GLU A CA 1
ATOM 2577 C C . GLU A 1 311 ? 4.131 -8.004 -21.539 1.00 91.75 311 GLU A C 1
ATOM 2579 O O . GLU A 1 311 ? 3.199 -8.695 -21.117 1.00 91.75 311 GLU A O 1
ATOM 2584 N N . SER A 1 312 ? 4.779 -7.137 -20.755 1.00 92.12 312 SER A N 1
ATOM 2585 C CA . SER A 1 312 ? 4.631 -7.113 -19.295 1.00 92.12 312 SER A CA 1
ATOM 2586 C C . SER A 1 312 ? 3.401 -6.343 -18.823 1.00 92.12 312 SER A C 1
ATOM 2588 O O . SER A 1 312 ? 2.780 -6.745 -17.847 1.00 92.12 312 SER A O 1
ATOM 2590 N N . ALA A 1 313 ? 3.033 -5.251 -19.492 1.00 89.19 313 ALA A N 1
ATOM 2591 C CA . ALA A 1 313 ? 1.906 -4.384 -19.138 1.00 89.19 313 ALA A CA 1
ATOM 2592 C C . ALA A 1 313 ? 0.664 -4.602 -20.028 1.00 89.19 313 ALA A C 1
ATOM 2594 O O . ALA A 1 313 ? -0.427 -4.153 -19.668 1.00 89.19 313 ALA A O 1
ATOM 2595 N N . GLY A 1 314 ? 0.810 -5.330 -21.144 1.00 80.06 314 GLY A N 1
ATOM 2596 C CA . GLY A 1 314 ? -0.224 -5.552 -22.160 1.00 80.06 314 GLY A CA 1
ATOM 2597 C C . GLY A 1 314 ? -0.166 -4.544 -23.315 1.00 80.06 314 GLY A C 1
ATOM 2598 O O . GLY A 1 314 ? 0.553 -3.548 -23.250 1.00 80.06 314 GLY A O 1
ATOM 2599 N N . GLU A 1 315 ? -0.938 -4.803 -24.380 1.00 55.81 315 GLU A N 1
ATOM 2600 C CA . GLU A 1 315 ? -1.026 -3.968 -25.592 1.00 55.81 315 GLU A CA 1
ATOM 2601 C C . GLU A 1 315 ? -1.726 -2.625 -25.321 1.00 55.81 315 GLU A C 1
ATOM 2603 O O . GLU A 1 315 ? -2.839 -2.362 -25.767 1.00 55.81 315 GLU A O 1
ATOM 2608 N N . TYR A 1 316 ? -1.066 -1.747 -24.581 1.00 51.53 316 TYR A N 1
ATOM 2609 C CA . TYR A 1 316 ? -1.334 -0.320 -24.612 1.00 51.53 316 TYR A CA 1
ATOM 2610 C C . TYR A 1 316 ? -0.026 0.370 -24.950 1.00 51.53 316 TYR A C 1
ATOM 2612 O O . TYR A 1 316 ? 0.763 0.750 -24.089 1.00 51.53 316 TYR A O 1
ATOM 2620 N N . TYR A 1 317 ? 0.194 0.492 -26.256 1.00 47.09 317 TYR A N 1
ATOM 2621 C CA . TYR A 1 317 ? 1.136 1.457 -26.787 1.00 47.09 317 TYR A CA 1
ATOM 2622 C C . TYR A 1 317 ? 0.632 2.852 -26.404 1.00 47.09 317 TYR A C 1
ATOM 2624 O O . TYR A 1 317 ? -0.447 3.265 -26.833 1.00 47.09 317 TYR A O 1
ATOM 2632 N N . LEU A 1 318 ? 1.401 3.537 -25.560 1.00 42.94 318 LEU A N 1
ATOM 2633 C CA . LEU A 1 318 ? 1.369 4.990 -25.417 1.00 42.94 318 LEU A CA 1
ATOM 2634 C C . LEU A 1 318 ? 2.417 5.579 -26.354 1.00 42.94 318 LEU A C 1
ATOM 2636 O O . LEU A 1 318 ? 3.621 5.279 -26.130 1.00 42.94 318 LEU A O 1
#